Protein AF-I6YBD2-F1 (afdb_monomer_lite)

Secondary structure (DSSP, 8-state):
-PPPPGGG---------SSS------S-TTTT-------EEEEEE---TTS-TTTTEEEEETTEEEE--SEETTEEHHHHHTT-SS--EEEEEEEEESEEEESS-BTTEEES-EEEEEEEE-STT-PPEEEEPPHHHHTT-EEEEEE-SSEEEEEEEEE--GGGS-BSSS---HHHHHHHHH--S-GGGS---TTTTS---HHHHHHHHHHHTT-EEEEEEEEEEETT-TTS-PPPPPPHHHHHHHHHTT-----B--S-TTEEEEE-SS-EEEEEEEEEEETTEEEEEE-SB--SEEES--EEEE--TTEEETTTTS-BSEEEEEE-S---EEEEEEGGG-EEESSEEESSTTSEEE-TTSPPPEEEEEE--

Organism: Mycoplasma wenyonii (strain Massachusetts) (NCBI:txid1197325)

pLDDT: mean 71.82, std 18.99, range [27.52, 97.25]

Sequence (373 aa):
MPSINPLLLRKVLVFAGTGGSPLIYYGSSSDIFSEGLRKFKLSLSLDLENQSSKSNSGTKQDETWTLSKDTWQGISEEKWKQLIETETRSIYKLFIKSESIQGERAEKGIKGLIGLSKIKLGSEGAKGTVEEITKEESQNIWLIIAKGEKSIYLMPSVVSNPQDVGSGSSNATEQEKKIWKEGVIDINGWKAGNEQFSEWDKAKNKKLHESIQKGFIVARGGKYMSKTRSGGTGMPEQDYEGWLRLKNFGMNISETMGNVQDGEVFYNNTGIVWGKKGEQKLGWLVIEKWNEQREKYFPLDIFVLGDSSKMKKKFAGHKSLIQEIEVEDKINEAIGVRLDQVVISETGIGEGEKNEIKWGTIKRPTWTQELLK

Structure (mmCIF, N/CA/C/O backbone):
data_AF-I6YBD2-F1
#
_entry.id   AF-I6YBD2-F1
#
loop_
_atom_site.group_PDB
_atom_site.id
_atom_site.type_symbol
_atom_site.label_atom_id
_atom_site.label_alt_id
_atom_site.label_comp_id
_atom_site.label_asym_id
_atom_site.label_entity_id
_atom_site.label_seq_id
_atom_site.pdbx_PDB_ins_code
_atom_site.Cartn_x
_atom_site.Cartn_y
_atom_site.Cartn_z
_atom_site.occupancy
_atom_site.B_iso_or_equiv
_atom_site.auth_seq_id
_atom_site.auth_comp_id
_atom_site.auth_asym_id
_atom_site.auth_atom_id
_atom_site.pdbx_PDB_model_num
ATOM 1 N N . MET A 1 1 ? -62.450 -15.020 7.951 1.00 31.84 1 MET A N 1
ATOM 2 C CA . MET A 1 1 ? -61.279 -15.457 8.742 1.00 31.84 1 MET A CA 1
ATOM 3 C C . MET A 1 1 ? -60.517 -14.209 9.159 1.00 31.84 1 MET A C 1
ATOM 5 O O . MET A 1 1 ? -60.062 -13.512 8.260 1.00 31.84 1 MET A O 1
ATOM 9 N N . PRO A 1 2 ? -60.448 -13.843 10.449 1.00 30.11 2 PRO A N 1
ATOM 10 C CA . PRO A 1 2 ? -59.712 -12.655 10.856 1.00 30.11 2 PRO A CA 1
ATOM 11 C C . PRO A 1 2 ? -58.210 -12.959 10.879 1.00 30.11 2 PRO A C 1
ATOM 13 O O . PRO A 1 2 ? -57.771 -13.947 11.463 1.00 30.11 2 PRO A O 1
ATOM 16 N N . SER A 1 3 ? -57.447 -12.107 10.204 1.00 33.00 3 SER A N 1
ATOM 17 C CA . SER A 1 3 ? -55.993 -12.126 10.071 1.00 33.00 3 SER A CA 1
ATOM 18 C C . SER A 1 3 ? -55.287 -11.775 11.384 1.00 33.00 3 SER A C 1
ATOM 20 O O . SER A 1 3 ? -55.622 -10.776 12.022 1.00 33.00 3 SER A O 1
ATOM 22 N N . ILE A 1 4 ? -54.267 -12.552 11.753 1.00 36.03 4 ILE A N 1
ATOM 23 C CA . ILE A 1 4 ? -53.365 -12.246 12.871 1.00 36.03 4 ILE A CA 1
ATOM 24 C C . ILE A 1 4 ? -52.476 -11.058 12.473 1.00 36.03 4 ILE A C 1
ATOM 26 O O . ILE A 1 4 ? -51.792 -11.099 11.453 1.00 36.03 4 ILE A O 1
ATOM 30 N N . ASN A 1 5 ? -52.496 -9.996 13.281 1.00 32.75 5 ASN A N 1
ATOM 31 C CA . ASN A 1 5 ? -51.661 -8.809 13.104 1.00 32.75 5 ASN A CA 1
ATOM 32 C C . ASN A 1 5 ? -50.177 -9.150 13.406 1.00 32.75 5 ASN A C 1
ATOM 34 O O . ASN A 1 5 ? -49.896 -9.624 14.511 1.00 32.75 5 ASN A O 1
ATOM 38 N N . PRO A 1 6 ? -49.217 -8.886 12.495 1.00 39.88 6 PRO A N 1
ATOM 39 C CA . PRO A 1 6 ? -47.791 -9.182 12.697 1.00 39.88 6 PRO A CA 1
ATOM 40 C C . PRO A 1 6 ? -47.158 -8.491 13.916 1.00 39.88 6 PRO A C 1
ATOM 42 O O . PRO A 1 6 ? -46.124 -8.935 14.409 1.00 39.88 6 PRO A O 1
ATOM 45 N N . LEU A 1 7 ? -47.781 -7.431 14.445 1.00 35.69 7 LEU A N 1
ATOM 46 C CA . LEU A 1 7 ? -47.306 -6.710 15.633 1.00 35.69 7 LEU A CA 1
ATOM 47 C C . LEU A 1 7 ? -47.529 -7.464 16.959 1.00 35.69 7 LEU A C 1
ATOM 49 O O . LEU A 1 7 ? -46.950 -7.085 17.974 1.00 35.69 7 LEU A O 1
ATOM 53 N N . LEU A 1 8 ? -48.315 -8.547 16.970 1.00 34.56 8 LEU A N 1
ATOM 54 C CA . LEU A 1 8 ? -48.565 -9.364 18.169 1.00 34.56 8 LEU A CA 1
ATOM 55 C C . LEU A 1 8 ? -47.532 -10.485 18.397 1.00 34.56 8 LEU A C 1
ATOM 57 O O . LEU A 1 8 ? -47.577 -11.154 19.428 1.00 34.56 8 LEU A O 1
ATOM 61 N N . LEU A 1 9 ? -46.567 -10.662 17.487 1.00 34.41 9 LEU A N 1
ATOM 62 C CA . LEU A 1 9 ? -45.517 -11.692 17.557 1.00 34.41 9 LEU A CA 1
ATOM 63 C C . LEU A 1 9 ? -44.209 -11.214 18.224 1.00 34.41 9 LEU A C 1
ATOM 65 O O . LEU A 1 9 ? -43.154 -11.808 18.033 1.00 34.41 9 LEU A O 1
ATOM 69 N N . ARG A 1 10 ? -44.265 -10.170 19.065 1.00 34.62 10 ARG A N 1
ATOM 70 C CA . ARG A 1 10 ? -43.173 -9.764 19.979 1.00 34.62 10 ARG A CA 1
ATOM 71 C C . ARG A 1 10 ? -43.351 -10.336 21.396 1.00 34.62 10 ARG A C 1
ATOM 73 O O . ARG A 1 10 ? -43.198 -9.629 22.386 1.00 34.62 10 ARG A O 1
ATOM 80 N N . LYS A 1 11 ? -43.675 -11.624 21.518 1.00 34.53 11 LYS A N 1
ATOM 81 C CA . LYS A 1 11 ? -43.563 -12.349 22.796 1.00 34.53 11 LYS A CA 1
ATOM 82 C C . LYS A 1 11 ? -42.375 -13.298 22.706 1.00 34.53 11 LYS A C 1
ATOM 84 O O . LYS A 1 11 ? -42.499 -14.406 22.200 1.00 34.53 11 LYS A O 1
ATOM 89 N N . VAL A 1 12 ? -41.213 -12.830 23.156 1.00 38.81 12 VAL A N 1
ATOM 90 C CA . VAL A 1 12 ? -40.035 -13.682 23.344 1.00 38.81 12 VAL A CA 1
ATOM 91 C C . VAL A 1 12 ? -40.293 -14.555 24.572 1.00 38.81 12 VAL A C 1
ATOM 93 O O . VAL A 1 12 ? -40.458 -14.039 25.675 1.00 38.81 12 VAL A O 1
ATOM 96 N N . LEU A 1 13 ? -40.357 -15.872 24.376 1.00 32.38 13 LEU A N 1
ATOM 97 C CA . LEU A 1 13 ? -40.292 -16.848 25.462 1.00 32.38 13 LEU A CA 1
ATOM 98 C C . LEU A 1 13 ? -38.822 -16.988 25.879 1.00 32.38 13 LEU A C 1
ATOM 100 O O . LEU A 1 13 ? -38.003 -17.452 25.087 1.00 32.38 13 LEU A O 1
ATOM 104 N N . VAL A 1 14 ? -38.481 -16.599 27.106 1.00 37.91 14 VAL A N 1
ATOM 105 C CA . VAL A 1 14 ? -37.169 -16.897 27.697 1.00 37.91 14 VAL A CA 1
ATOM 106 C C . VAL A 1 14 ? -37.305 -18.176 28.516 1.00 37.91 14 VAL A C 1
ATOM 108 O O . VAL A 1 14 ? -37.998 -18.194 29.530 1.00 37.91 14 VAL A O 1
ATOM 111 N N . PHE A 1 15 ? -36.649 -19.252 28.080 1.00 35.00 15 PHE A N 1
ATOM 112 C CA . PHE A 1 15 ? -36.490 -20.463 28.881 1.00 35.00 15 PHE A CA 1
ATOM 113 C C . PHE A 1 15 ? -35.186 -20.356 29.675 1.00 35.00 15 PHE A C 1
ATOM 115 O O . PHE A 1 15 ? -34.105 -20.545 29.123 1.00 35.00 15 PHE A O 1
ATOM 122 N N . ALA A 1 16 ? -35.277 -20.062 30.971 1.00 38.09 16 ALA A N 1
ATOM 123 C CA . ALA A 1 16 ? -34.195 -20.341 31.907 1.00 38.09 16 ALA A CA 1
ATOM 124 C C . ALA A 1 16 ? -34.525 -21.659 32.613 1.00 38.09 16 ALA A C 1
ATOM 126 O O . ALA A 1 16 ? -35.565 -21.775 33.257 1.00 38.09 16 ALA A O 1
ATOM 127 N N . GLY A 1 17 ? -33.671 -22.668 32.454 1.00 27.52 17 GLY A N 1
ATOM 128 C CA . GLY A 1 17 ? -33.875 -23.968 33.078 1.00 27.52 17 GLY A CA 1
ATOM 129 C C . GLY A 1 17 ? -32.560 -24.651 33.413 1.00 27.52 17 GLY A C 1
ATOM 130 O O . GLY A 1 17 ? -32.006 -25.365 32.587 1.00 27.52 17 GLY A O 1
ATOM 131 N N . THR A 1 18 ? -32.111 -24.501 34.657 1.00 34.94 18 THR A N 1
ATOM 132 C CA . THR A 1 18 ? -31.336 -25.535 35.352 1.00 34.94 18 THR A CA 1
ATOM 133 C C . THR A 1 18 ? -32.179 -26.000 36.536 1.00 34.94 18 THR A C 1
ATOM 135 O O . THR A 1 18 ? -32.134 -25.389 37.594 1.00 34.94 18 THR A O 1
ATOM 138 N N . GLY A 1 19 ? -32.994 -27.040 36.319 1.00 37.94 19 GLY A N 1
ATOM 139 C CA . GLY A 1 19 ? -33.684 -27.807 37.366 1.00 37.94 19 GLY A CA 1
ATOM 140 C C . GLY A 1 19 ? -34.743 -27.066 38.198 1.00 37.94 19 GLY A C 1
ATOM 141 O O . GLY A 1 19 ? -34.422 -26.486 39.226 1.00 37.94 19 GLY A O 1
ATOM 142 N N . GLY A 1 20 ? -36.020 -27.206 37.814 1.00 34.09 20 GLY A N 1
ATOM 143 C CA . GLY A 1 20 ? -37.187 -26.877 38.651 1.00 34.09 20 GLY A CA 1
ATOM 144 C C . GLY A 1 20 ? -38.083 -25.766 38.088 1.00 34.09 20 GLY A C 1
ATOM 145 O O . GLY A 1 20 ? -37.74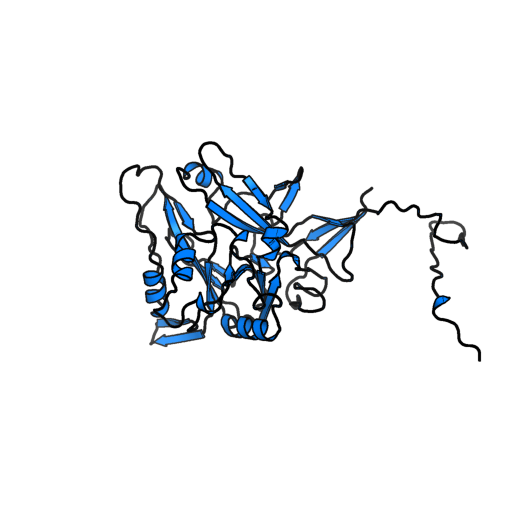8 -24.600 38.214 1.00 34.09 20 GLY A O 1
ATOM 146 N N . SER A 1 21 ? -39.225 -26.169 37.510 1.00 30.83 21 SER A N 1
ATOM 147 C CA . SER A 1 21 ? -40.408 -25.395 37.061 1.00 30.83 21 SER A CA 1
ATOM 148 C C . SER A 1 21 ? -40.204 -24.147 36.165 1.00 30.83 21 SER A C 1
ATOM 150 O O . SER A 1 21 ? -39.533 -23.198 36.557 1.00 30.83 21 SER A O 1
ATOM 152 N N . PRO A 1 22 ? -40.857 -24.062 34.983 1.00 39.16 22 PRO A N 1
ATOM 153 C CA . PRO A 1 22 ? -40.774 -22.878 34.130 1.00 39.16 22 PRO A CA 1
ATOM 154 C C . PRO A 1 22 ? -41.522 -21.694 34.755 1.00 39.16 22 PRO A C 1
ATOM 156 O O . PRO A 1 22 ? -42.738 -21.730 34.944 1.00 39.16 22 PRO A O 1
ATOM 159 N N . LEU A 1 23 ? -40.791 -20.622 35.046 1.00 34.47 23 LEU A N 1
ATOM 160 C CA . LEU A 1 23 ? -41.350 -19.348 35.482 1.00 34.47 23 LEU A CA 1
ATOM 161 C C . LEU A 1 23 ? -41.716 -18.538 34.229 1.00 34.47 23 LEU A C 1
ATOM 163 O O . LEU A 1 23 ? -40.845 -18.017 33.536 1.00 34.47 23 LEU A O 1
ATOM 167 N N . ILE A 1 24 ? -43.007 -18.485 33.894 1.00 40.69 24 ILE A N 1
ATOM 168 C CA . ILE A 1 24 ? -43.505 -17.701 32.757 1.00 40.69 24 ILE A CA 1
ATOM 169 C C . ILE A 1 24 ? -43.792 -16.282 33.249 1.00 40.69 24 ILE A C 1
ATOM 171 O O . ILE A 1 24 ? -44.758 -16.047 33.973 1.00 40.69 24 ILE A O 1
ATOM 175 N N . TYR A 1 25 ? -42.948 -15.331 32.852 1.00 37.25 25 TYR A N 1
ATOM 176 C CA . TYR A 1 25 ? -43.150 -13.914 33.141 1.00 37.25 25 TYR A CA 1
ATOM 177 C C . TYR A 1 25 ? -43.975 -13.248 32.028 1.00 37.25 25 TYR A C 1
ATOM 179 O O . TYR A 1 25 ? -43.583 -13.263 30.861 1.00 37.25 25 TYR A O 1
ATOM 187 N N . TYR A 1 26 ? -45.107 -12.638 32.391 1.00 39.22 26 TYR A N 1
ATOM 188 C CA . TYR A 1 26 ? -45.894 -11.764 31.516 1.00 39.22 26 TYR A CA 1
ATOM 189 C C . TYR A 1 26 ? -45.855 -10.336 32.072 1.00 39.22 26 TYR A C 1
ATOM 191 O O . TYR A 1 26 ? -46.673 -9.971 32.912 1.00 39.22 26 TYR A O 1
ATOM 199 N N . GLY A 1 27 ? -44.910 -9.524 31.600 1.00 35.34 27 GLY A N 1
ATOM 200 C CA . GLY A 1 27 ? -44.803 -8.111 31.966 1.00 35.34 27 GLY A CA 1
ATOM 201 C C . GLY A 1 27 ? -44.083 -7.286 30.900 1.00 35.34 27 GLY A C 1
ATOM 202 O O . GLY A 1 27 ? -43.379 -7.833 30.049 1.00 35.34 27 GLY A O 1
ATOM 203 N N . SER A 1 28 ? -44.301 -5.968 30.929 1.00 38.75 28 SER A N 1
ATOM 204 C CA . SER A 1 28 ? -43.590 -4.992 30.096 1.00 38.75 28 SER A CA 1
ATOM 205 C C . SER A 1 28 ? -42.093 -5.047 30.402 1.00 38.75 28 SER A C 1
ATOM 207 O O . SER A 1 28 ? -41.684 -4.829 31.539 1.00 38.75 28 SER A O 1
ATOM 209 N N . SER A 1 29 ? -41.262 -5.322 29.395 1.00 39.44 29 SER A N 1
ATOM 210 C CA . SER A 1 29 ? -39.803 -5.419 29.536 1.00 39.44 29 SER A CA 1
ATOM 211 C C . SER A 1 29 ? -39.108 -4.078 29.801 1.00 39.44 29 SER A C 1
ATOM 213 O O . SER A 1 29 ? -37.885 -4.055 29.910 1.00 39.44 29 SER A O 1
ATOM 215 N N . SER A 1 30 ? -39.853 -2.971 29.870 1.00 40.81 30 SER A N 1
ATOM 216 C CA . SER A 1 30 ? -39.293 -1.630 30.061 1.00 40.81 30 SER A CA 1
ATOM 217 C C . SER A 1 30 ? -38.642 -1.434 31.431 1.00 40.81 30 SER A C 1
ATOM 219 O O . SER A 1 30 ? -37.690 -0.669 31.525 1.00 40.81 30 SER A O 1
ATOM 221 N N . ASP A 1 31 ? -39.098 -2.154 32.463 1.00 32.62 31 ASP A N 1
ATOM 222 C CA . ASP A 1 31 ? -38.753 -1.814 33.854 1.00 32.62 31 ASP A CA 1
ATOM 223 C C . ASP A 1 31 ? -37.817 -2.837 34.532 1.00 32.62 31 ASP A C 1
ATOM 225 O O . ASP A 1 31 ? -37.320 -2.585 35.626 1.00 32.62 31 ASP A O 1
ATOM 229 N N . ILE A 1 32 ? -37.526 -3.979 33.890 1.00 41.09 32 ILE A N 1
ATOM 230 C CA . ILE A 1 32 ? -36.572 -4.995 34.404 1.00 41.09 32 ILE A CA 1
ATOM 231 C C . ILE A 1 32 ? -35.167 -4.805 33.817 1.00 41.09 32 ILE A C 1
ATOM 233 O O . ILE A 1 32 ? -34.168 -5.190 34.423 1.00 41.09 32 ILE A O 1
ATOM 237 N N . PHE A 1 33 ? -35.073 -4.160 32.658 1.00 40.41 33 PHE A N 1
ATOM 238 C CA . PHE A 1 33 ? -33.817 -3.853 31.996 1.00 40.41 33 PHE A CA 1
ATOM 239 C C . PHE A 1 33 ? -33.596 -2.342 32.013 1.00 40.41 33 PHE A C 1
ATOM 241 O O . PHE A 1 33 ? -33.608 -1.695 30.969 1.00 40.41 33 PHE A O 1
ATOM 248 N N . SER A 1 34 ? -33.289 -1.769 33.182 1.00 39.09 34 SER A N 1
ATOM 249 C CA . SER A 1 34 ? -32.419 -0.586 33.197 1.00 39.09 34 SER A CA 1
ATOM 250 C C . SER A 1 34 ? -31.004 -1.045 32.811 1.00 39.09 34 SER A C 1
ATOM 252 O O . SER A 1 34 ? -30.072 -1.031 33.615 1.00 39.09 34 SER A O 1
ATOM 254 N N . GLU A 1 35 ? -30.862 -1.583 31.598 1.00 40.69 35 GLU A N 1
ATOM 255 C CA . GLU A 1 35 ? -29.584 -1.972 31.032 1.00 40.69 35 GLU A CA 1
ATOM 256 C C . GLU A 1 35 ? -28.814 -0.687 30.781 1.00 40.69 35 GLU A C 1
ATOM 258 O O . GLU A 1 35 ? -28.973 -0.027 29.755 1.00 40.69 35 GLU A O 1
ATOM 263 N N . GLY A 1 36 ? -27.944 -0.330 31.728 1.00 44.69 36 GLY A N 1
ATOM 264 C CA . GLY A 1 36 ? -26.752 0.414 31.355 1.00 44.69 36 GLY A CA 1
ATOM 265 C C . GLY A 1 36 ? -26.156 -0.282 30.132 1.00 44.69 36 GLY A C 1
ATOM 266 O O . GLY A 1 36 ? -26.062 -1.510 30.127 1.00 44.69 36 GLY A O 1
ATOM 267 N N . LEU A 1 37 ? -25.852 0.488 29.081 1.00 49.78 37 LEU A N 1
ATOM 268 C CA . LEU A 1 37 ? -25.289 0.004 27.816 1.00 49.78 37 LEU A CA 1
ATOM 269 C C . LEU A 1 37 ? -24.231 -1.074 28.089 1.00 49.78 37 LEU A C 1
ATOM 271 O O . LEU A 1 37 ? -23.106 -0.757 28.487 1.00 49.78 37 LEU A O 1
ATOM 275 N N . ARG A 1 38 ? -24.608 -2.350 27.922 1.00 54.59 38 ARG A N 1
ATOM 276 C CA . ARG A 1 38 ? -23.706 -3.479 28.155 1.00 54.59 38 ARG A CA 1
ATOM 277 C C . ARG A 1 38 ? -22.562 -3.357 27.160 1.00 54.59 38 ARG A C 1
ATOM 279 O O . ARG A 1 38 ? -22.787 -3.366 25.950 1.00 54.59 38 ARG A O 1
ATOM 286 N N . LYS A 1 39 ? -21.339 -3.215 27.664 1.00 57.97 39 LYS A N 1
ATOM 287 C CA . LYS A 1 39 ? -20.148 -3.119 26.821 1.00 57.97 39 LYS A CA 1
ATOM 288 C C . LYS A 1 39 ? -19.682 -4.526 26.466 1.00 57.97 39 LYS A C 1
ATOM 290 O O . LYS A 1 39 ? -19.610 -5.402 27.324 1.00 57.97 39 LYS A O 1
ATOM 295 N N . PHE A 1 40 ? -19.336 -4.734 25.205 1.00 59.34 40 PHE A N 1
ATOM 296 C CA . PHE A 1 40 ? -18.736 -5.982 24.749 1.00 59.34 40 PHE A CA 1
ATOM 297 C C . PHE A 1 40 ? -17.313 -5.726 24.285 1.00 59.34 40 PHE A C 1
ATOM 299 O O . PHE A 1 40 ? -17.046 -4.746 23.586 1.00 59.34 40 PHE A O 1
ATOM 306 N N . LYS A 1 41 ? -16.419 -6.634 24.660 1.00 65.69 41 LYS A N 1
ATOM 307 C CA . LYS A 1 41 ? -15.079 -6.736 24.110 1.00 65.69 41 LYS A CA 1
ATOM 308 C C . LYS A 1 41 ? -15.120 -7.729 22.956 1.00 65.69 41 LYS A C 1
ATOM 310 O O . LYS A 1 41 ? -15.534 -8.872 23.124 1.00 65.69 41 LYS A O 1
ATOM 315 N N . LEU A 1 42 ? -14.721 -7.277 21.777 1.00 62.94 42 LEU A N 1
ATOM 316 C CA . LEU A 1 42 ? -14.565 -8.127 20.602 1.00 62.94 42 LEU A CA 1
ATOM 317 C C . LEU A 1 42 ? -13.088 -8.423 20.415 1.00 62.94 42 LEU A C 1
ATOM 319 O O . LEU A 1 42 ? -12.313 -7.483 20.276 1.00 62.94 42 LEU A O 1
ATOM 323 N N . SER A 1 43 ? -12.722 -9.699 20.384 1.00 64.31 43 SER A N 1
ATOM 324 C CA . SER A 1 43 ? -11.374 -10.165 20.074 1.00 64.31 43 SER A CA 1
ATOM 325 C C . SER A 1 43 ? -11.321 -10.741 18.665 1.00 64.31 43 SER A C 1
ATOM 327 O O . SER A 1 43 ? -12.154 -11.575 18.305 1.00 64.31 43 SER A O 1
ATOM 329 N N . LEU A 1 44 ? -10.340 -10.307 17.875 1.00 68.00 44 LEU A N 1
ATOM 330 C CA . LEU A 1 44 ? -10.137 -10.757 16.503 1.00 68.00 44 LEU A CA 1
ATOM 331 C C . LEU A 1 44 ? -8.928 -11.679 16.377 1.00 68.00 44 LEU A C 1
ATOM 333 O O . LEU A 1 44 ? -7.826 -11.334 16.799 1.00 68.00 44 LEU A O 1
ATOM 337 N N . SER A 1 45 ? -9.126 -12.810 15.705 1.00 67.81 45 SER A N 1
ATOM 338 C CA . SER A 1 45 ? -8.053 -13.696 15.262 1.00 67.81 45 SER A CA 1
ATOM 339 C C . SER A 1 45 ? -7.950 -13.693 13.737 1.00 67.81 45 SER A C 1
ATOM 341 O O . SER A 1 45 ? -8.949 -13.865 13.033 1.00 67.81 45 SER A O 1
ATOM 343 N N . LEU A 1 46 ? -6.731 -13.487 13.237 1.00 68.19 46 LEU A N 1
ATOM 344 C CA . LEU A 1 46 ? -6.382 -13.523 11.819 1.00 68.19 46 LEU A CA 1
ATOM 345 C C . LEU A 1 46 ? -5.454 -14.705 11.565 1.00 68.19 46 LEU A C 1
ATOM 347 O O . LEU A 1 46 ? -4.483 -14.888 12.299 1.00 68.19 46 LEU A O 1
ATOM 351 N N . ASP A 1 47 ? -5.723 -15.458 10.502 1.00 63.44 47 ASP A N 1
ATOM 352 C CA . ASP A 1 47 ? -4.776 -16.451 10.005 1.00 63.44 47 ASP A CA 1
ATOM 353 C C . ASP A 1 47 ? -3.867 -15.798 8.953 1.00 63.44 47 ASP A C 1
ATOM 355 O O . ASP A 1 47 ? -4.322 -15.385 7.883 1.00 63.44 47 ASP A O 1
ATOM 359 N N . LEU A 1 48 ? -2.591 -15.638 9.301 1.00 62.59 48 LEU A N 1
ATOM 360 C CA . LEU A 1 48 ? -1.570 -15.009 8.467 1.00 62.59 48 LEU A CA 1
ATOM 361 C C . LEU A 1 48 ? -0.546 -16.077 8.066 1.00 62.59 48 LEU A C 1
ATOM 363 O O . LEU A 1 48 ? 0.521 -16.203 8.670 1.00 62.59 48 LEU A O 1
ATOM 367 N N . GLU A 1 49 ? -0.898 -16.886 7.067 1.00 60.66 49 GLU A N 1
ATOM 368 C CA . GLU A 1 49 ? -0.023 -17.937 6.541 1.00 60.66 49 GLU A CA 1
ATOM 369 C C . GLU A 1 49 ? 1.286 -17.333 6.002 1.00 60.66 49 GLU A C 1
ATOM 371 O O . GLU A 1 49 ? 1.280 -16.346 5.266 1.00 60.66 49 GLU A O 1
ATOM 376 N N . ASN A 1 50 ? 2.423 -17.934 6.373 1.00 56.50 50 ASN A N 1
ATOM 377 C CA . ASN A 1 50 ? 3.777 -17.482 6.013 1.00 56.50 50 ASN A CA 1
ATOM 378 C C . ASN A 1 50 ? 4.173 -16.084 6.531 1.00 56.50 50 ASN A C 1
ATOM 380 O O . ASN A 1 50 ? 5.147 -15.503 6.049 1.00 56.50 50 ASN A O 1
ATOM 384 N N . GLN A 1 51 ? 3.478 -15.558 7.546 1.00 60.12 51 GLN A N 1
ATOM 385 C CA . GLN A 1 51 ? 3.820 -14.294 8.201 1.00 60.12 51 GLN A CA 1
ATOM 386 C C . GLN A 1 51 ? 3.988 -14.487 9.712 1.00 60.12 51 GLN A C 1
ATOM 388 O O . GLN A 1 51 ? 3.335 -15.327 10.332 1.00 60.12 51 GLN A O 1
ATOM 393 N N . SER A 1 52 ? 4.847 -13.685 10.347 1.00 49.59 52 SER A N 1
ATOM 394 C CA . SER A 1 52 ? 4.869 -13.626 11.807 1.00 49.59 52 SER A CA 1
ATOM 395 C C . SER A 1 52 ? 3.612 -12.895 12.292 1.00 49.59 52 SER A C 1
ATOM 397 O O . SER A 1 52 ? 3.462 -11.686 12.131 1.00 49.59 52 SER A O 1
ATOM 399 N N . SER A 1 53 ? 2.693 -13.634 12.917 1.00 43.19 53 SER A N 1
ATOM 400 C CA . SER A 1 53 ? 1.401 -13.126 13.409 1.00 43.19 53 SER A CA 1
ATOM 401 C C . SER A 1 53 ? 1.506 -11.951 14.390 1.00 43.19 53 SER A C 1
ATOM 403 O O . SER A 1 53 ? 0.536 -11.228 14.597 1.00 43.19 53 SER A O 1
ATOM 405 N N . LYS A 1 54 ? 2.686 -11.730 14.980 1.00 44.22 54 LYS A N 1
ATOM 406 C CA . LYS A 1 54 ? 2.915 -10.703 15.998 1.00 44.22 54 LYS A CA 1
ATOM 407 C C . LYS A 1 54 ? 3.007 -9.284 15.422 1.00 44.22 54 LYS A C 1
ATOM 409 O O . LYS A 1 54 ? 2.541 -8.354 16.076 1.00 44.22 54 LYS A O 1
ATOM 414 N N . SER A 1 55 ? 3.581 -9.059 14.236 1.00 45.72 55 SER A N 1
ATOM 415 C CA . SER A 1 55 ? 4.072 -7.714 13.857 1.00 45.72 55 SER A CA 1
ATOM 416 C C . SER A 1 55 ? 2.997 -6.687 13.472 1.00 4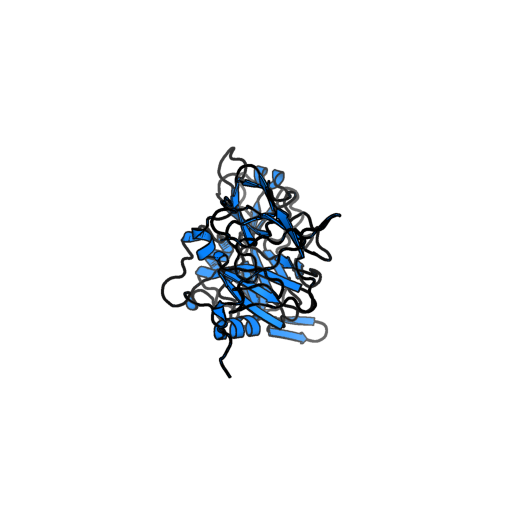5.72 55 SER A C 1
ATOM 418 O O . SER A 1 55 ? 3.319 -5.512 13.339 1.00 45.72 55 SER A O 1
ATOM 420 N N . ASN A 1 56 ? 1.742 -7.101 13.258 1.00 53.75 56 ASN A N 1
ATOM 421 C CA . ASN A 1 56 ? 0.695 -6.235 12.685 1.00 53.75 56 ASN A CA 1
ATOM 422 C C . ASN A 1 56 ? -0.617 -6.207 13.500 1.00 53.75 56 ASN A C 1
ATOM 424 O O . ASN A 1 56 ? -1.617 -5.646 13.046 1.00 53.75 56 ASN A O 1
ATOM 428 N N . SER A 1 57 ? -0.616 -6.795 14.702 1.00 52.41 57 SER A N 1
ATOM 429 C CA . SER A 1 57 ? -1.707 -6.688 15.678 1.00 52.41 57 SER A CA 1
ATOM 430 C C . SER A 1 57 ? -1.348 -5.664 16.754 1.00 52.41 57 SER A C 1
ATOM 432 O O . SER A 1 57 ? -0.263 -5.745 17.336 1.00 52.41 57 SER A O 1
ATOM 434 N N . GLY A 1 58 ? -2.246 -4.717 17.028 1.00 57.00 58 GLY A N 1
ATOM 435 C CA . GLY A 1 58 ? -2.077 -3.725 18.094 1.00 57.00 58 GLY A CA 1
ATOM 436 C C . GLY A 1 58 ? -2.983 -4.012 19.286 1.00 57.00 58 GLY A C 1
ATOM 437 O O . GLY A 1 58 ? -4.141 -4.379 19.095 1.00 57.00 58 GLY A O 1
ATOM 438 N N . THR A 1 59 ? -2.479 -3.793 20.501 1.00 54.47 59 THR A N 1
ATOM 439 C CA . THR A 1 59 ? -3.268 -3.787 21.746 1.00 54.47 59 THR A CA 1
ATOM 440 C C . THR A 1 59 ? -3.291 -2.388 22.344 1.00 54.47 59 THR A C 1
ATOM 442 O O . THR A 1 59 ? -2.278 -1.692 22.311 1.00 54.47 59 THR A O 1
ATOM 445 N N . LYS A 1 60 ? -4.428 -1.960 22.896 1.00 54.97 60 LYS A N 1
ATOM 446 C CA . LYS A 1 60 ? -4.560 -0.636 23.516 1.00 54.97 60 LYS A CA 1
ATOM 447 C C . LYS A 1 60 ? -4.094 -0.685 24.978 1.00 54.97 60 LYS A C 1
ATOM 449 O O . LYS A 1 60 ? -4.639 -1.462 25.756 1.00 54.97 60 LYS A O 1
ATOM 454 N N . GLN A 1 61 ? -3.126 0.152 25.345 1.00 54.38 61 GLN A N 1
ATOM 455 C CA . GLN A 1 61 ? -2.694 0.423 26.723 1.00 54.38 61 GLN A CA 1
ATOM 456 C C . GLN A 1 61 ? -2.776 1.934 26.976 1.00 54.38 61 GLN A C 1
ATOM 458 O O . GLN A 1 61 ? -2.191 2.709 26.223 1.00 54.38 61 GLN A O 1
ATOM 463 N N . ASP A 1 62 ? -3.522 2.357 28.001 1.00 49.78 62 ASP A N 1
ATOM 464 C CA . ASP A 1 62 ? -3.608 3.759 28.454 1.00 49.78 62 ASP A CA 1
ATOM 465 C C . ASP A 1 62 ? -3.797 4.775 27.311 1.00 49.78 62 ASP A C 1
ATOM 467 O O . ASP A 1 62 ? -3.008 5.692 27.117 1.00 49.78 62 ASP A O 1
ATOM 471 N N . GLU A 1 63 ? -4.831 4.554 26.493 1.00 52.12 63 GLU A N 1
ATOM 472 C CA . GLU A 1 63 ? -5.178 5.359 25.303 1.00 52.12 63 GLU A CA 1
ATOM 473 C C . GLU A 1 63 ? -4.211 5.283 24.110 1.00 52.12 63 GLU A C 1
ATOM 475 O O . GLU A 1 63 ? -4.564 5.728 23.019 1.00 52.12 63 GLU A O 1
ATOM 480 N N . THR A 1 64 ? -3.072 4.610 24.258 1.00 48.47 64 THR A N 1
ATOM 481 C CA . THR A 1 64 ? -2.072 4.414 23.201 1.00 48.47 64 THR A CA 1
ATOM 482 C C . THR A 1 64 ? -2.073 2.982 22.663 1.00 48.47 64 THR A C 1
ATOM 484 O O . THR A 1 64 ? -2.306 2.016 23.389 1.00 48.47 64 THR A O 1
ATOM 487 N N . TRP A 1 65 ? -1.847 2.809 21.358 1.00 55.31 65 TRP A N 1
ATOM 488 C CA . TRP A 1 65 ? -1.723 1.477 20.758 1.00 55.31 65 TRP A CA 1
ATOM 489 C C . TRP A 1 65 ? -0.278 0.995 20.826 1.00 55.31 65 TRP A C 1
ATOM 491 O O . TRP A 1 65 ? 0.628 1.615 20.269 1.00 55.31 65 TRP A O 1
ATOM 501 N N . THR A 1 66 ? -0.063 -0.153 21.459 1.00 53.59 66 THR A N 1
ATOM 502 C CA . THR A 1 66 ? 1.213 -0.862 21.431 1.00 53.59 66 THR A CA 1
ATOM 503 C C . THR A 1 66 ? 1.191 -1.849 20.267 1.00 53.59 66 THR A C 1
ATOM 505 O O . THR A 1 66 ? 0.424 -2.812 20.266 1.00 53.59 66 THR A O 1
ATOM 508 N N . LEU A 1 67 ? 2.015 -1.600 19.251 1.00 56.41 67 LEU A N 1
ATOM 509 C CA . LEU A 1 67 ? 2.307 -2.566 18.188 1.00 56.41 67 LEU A CA 1
ATOM 510 C C . LEU A 1 67 ? 3.450 -3.469 18.653 1.00 56.41 67 LEU A C 1
ATOM 512 O O . LEU A 1 67 ? 4.344 -2.985 19.352 1.00 56.41 67 LEU A O 1
ATOM 516 N N . SER A 1 68 ? 3.455 -4.757 18.286 1.00 52.00 68 SER A N 1
ATOM 517 C CA . SER A 1 68 ? 4.642 -5.572 18.566 1.00 52.00 68 SER A CA 1
ATOM 518 C C . SER A 1 68 ? 5.803 -5.061 17.706 1.00 52.00 68 SER A C 1
ATOM 520 O O . SER A 1 68 ? 5.710 -4.925 16.484 1.00 52.00 68 SER A O 1
ATOM 522 N N . LYS A 1 69 ? 6.857 -4.644 18.399 1.00 53.75 69 LYS A N 1
ATOM 523 C CA . LYS A 1 69 ? 7.983 -3.889 17.867 1.00 53.75 69 LYS A CA 1
ATOM 524 C C . LYS A 1 69 ? 9.158 -4.826 17.739 1.00 53.75 69 LYS A C 1
ATOM 526 O O . LYS A 1 69 ? 9.581 -5.340 18.757 1.00 53.75 69 LYS A O 1
ATOM 531 N N . ASP A 1 70 ? 9.716 -4.925 16.541 1.00 54.72 70 ASP A N 1
ATOM 532 C CA . ASP A 1 70 ? 11.153 -5.184 16.414 1.00 54.72 70 ASP A CA 1
ATOM 533 C C . ASP A 1 70 ? 11.753 -4.349 15.276 1.00 54.72 70 ASP A C 1
ATOM 535 O O . ASP A 1 70 ? 12.866 -3.847 15.413 1.00 54.72 70 ASP A O 1
ATOM 539 N N . THR A 1 71 ? 11.030 -4.118 14.164 1.00 61.03 71 THR A N 1
ATOM 540 C CA . THR A 1 71 ? 11.573 -3.351 13.026 1.00 61.03 71 THR A CA 1
ATOM 541 C C . THR A 1 71 ? 10.539 -2.529 12.244 1.00 61.03 71 THR A C 1
ATOM 543 O O . THR A 1 71 ? 9.419 -2.971 11.999 1.00 61.03 71 THR A O 1
ATOM 546 N N . TRP A 1 72 ? 10.950 -1.343 11.784 1.00 69.12 72 TRP A N 1
ATOM 547 C CA . TRP A 1 72 ? 10.222 -0.465 10.860 1.00 69.12 72 TRP A CA 1
ATOM 548 C C . TRP A 1 72 ? 11.010 -0.346 9.566 1.00 69.12 72 TRP A C 1
ATOM 550 O O . TRP A 1 72 ? 12.199 -0.040 9.589 1.00 69.12 72 TRP A O 1
ATOM 560 N N . GLN A 1 73 ? 10.372 -0.669 8.438 1.00 71.94 73 GLN A N 1
ATOM 561 C CA . GLN A 1 73 ? 11.056 -0.855 7.148 1.00 71.94 73 GLN A CA 1
ATOM 562 C C . GLN A 1 73 ? 12.243 -1.848 7.208 1.00 71.94 73 GLN A C 1
ATOM 564 O O . GLN A 1 73 ? 13.120 -1.813 6.353 1.00 71.94 73 GLN A O 1
ATOM 569 N N . GLY A 1 74 ? 12.264 -2.764 8.187 1.00 72.38 74 GLY A N 1
ATOM 570 C CA . GLY A 1 74 ? 13.368 -3.710 8.404 1.00 72.38 74 GLY A CA 1
ATOM 571 C C . GLY A 1 74 ? 14.519 -3.182 9.270 1.00 72.38 74 GLY A C 1
ATOM 572 O O . GLY A 1 74 ? 15.490 -3.901 9.475 1.00 72.38 74 GLY A O 1
ATOM 573 N N . ILE A 1 75 ? 14.406 -1.968 9.814 1.00 70.94 75 ILE A N 1
ATOM 574 C CA . ILE A 1 75 ? 15.404 -1.352 10.700 1.00 70.94 75 ILE A CA 1
ATOM 575 C C . ILE A 1 75 ? 14.839 -1.282 12.125 1.00 70.94 75 ILE A C 1
ATOM 577 O O . ILE A 1 75 ? 13.668 -0.943 12.311 1.00 70.94 75 ILE A O 1
ATOM 581 N N . SER A 1 76 ? 15.649 -1.609 13.136 1.00 71.06 76 SER A N 1
ATOM 582 C CA . SER A 1 76 ? 15.202 -1.601 14.537 1.00 71.06 76 SER A CA 1
ATOM 583 C C . SER A 1 76 ? 14.969 -0.189 15.071 1.00 71.06 76 SER A C 1
ATOM 585 O O . SER A 1 76 ? 15.589 0.773 14.610 1.00 71.06 76 SER A O 1
ATOM 587 N N . GLU A 1 77 ? 14.088 -0.051 16.062 1.00 69.31 77 GLU A N 1
ATOM 588 C CA . GLU A 1 77 ? 13.770 1.248 16.671 1.00 69.31 77 GLU A CA 1
ATOM 589 C C . GLU A 1 77 ? 15.026 1.947 17.231 1.00 69.31 77 GLU A C 1
ATOM 591 O O . GLU A 1 77 ? 15.171 3.163 17.110 1.00 69.31 77 GLU A O 1
ATOM 596 N N . GLU A 1 78 ? 15.970 1.189 17.793 1.00 69.94 78 GLU A N 1
ATOM 597 C CA . GLU A 1 78 ? 17.239 1.704 18.317 1.00 69.94 78 GLU A CA 1
ATOM 598 C C . GLU A 1 78 ? 18.112 2.280 17.202 1.00 69.94 78 GLU A C 1
ATOM 600 O O . GLU A 1 78 ? 18.671 3.365 17.359 1.00 69.94 78 GLU A O 1
ATOM 605 N N . LYS A 1 79 ? 18.207 1.584 16.062 1.00 71.81 79 LYS A N 1
ATOM 606 C CA . LYS A 1 79 ? 18.958 2.064 14.897 1.00 71.81 79 LYS A CA 1
ATOM 607 C C . LYS A 1 79 ? 18.317 3.311 14.289 1.00 71.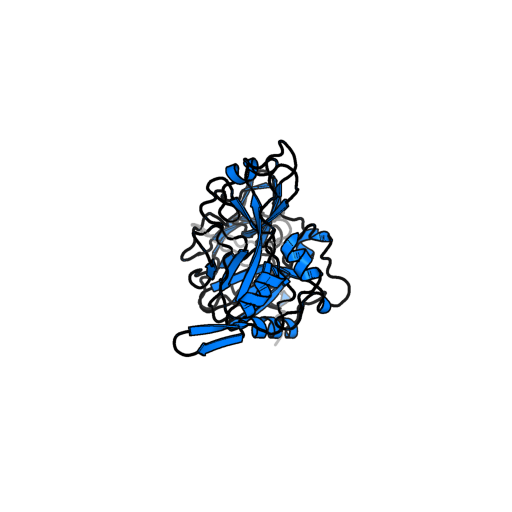81 79 LYS A C 1
ATOM 609 O O . LYS A 1 79 ? 19.037 4.252 13.966 1.00 71.81 79 LYS A O 1
ATOM 614 N N . TRP A 1 80 ? 16.985 3.354 14.201 1.00 67.62 80 TRP A N 1
ATOM 615 C CA . TRP A 1 80 ? 16.242 4.538 13.751 1.00 67.62 80 TRP A CA 1
ATOM 616 C C . TRP A 1 80 ? 16.541 5.765 14.620 1.00 67.62 80 TRP A C 1
ATOM 618 O O . TRP A 1 80 ? 16.844 6.826 14.084 1.00 67.62 80 TRP A O 1
ATOM 628 N N . LYS A 1 81 ? 16.524 5.620 15.953 1.00 67.19 81 LYS A N 1
ATOM 629 C CA . LYS A 1 81 ? 16.810 6.721 16.897 1.00 67.19 81 LYS A CA 1
ATOM 630 C C . LYS A 1 81 ? 18.216 7.297 16.751 1.00 67.19 81 LYS A C 1
ATOM 632 O O . LYS A 1 81 ? 18.415 8.483 16.967 1.00 67.19 81 LYS A O 1
ATOM 637 N N . GLN A 1 82 ? 19.189 6.461 16.404 1.00 65.25 82 GLN A N 1
ATOM 638 C CA . GLN A 1 82 ? 20.596 6.851 16.326 1.00 65.25 82 GLN A CA 1
ATOM 639 C C . GLN A 1 82 ? 20.986 7.591 15.035 1.00 65.25 82 GLN A C 1
ATOM 641 O O . GLN A 1 82 ? 22.121 8.052 14.943 1.00 65.25 82 GLN A O 1
ATOM 646 N N . LEU A 1 83 ? 20.108 7.641 14.029 1.00 61.00 83 LEU A N 1
ATOM 647 C CA . LEU A 1 83 ? 20.403 8.168 12.689 1.00 61.00 83 LEU A CA 1
ATOM 648 C C . LEU A 1 83 ? 19.655 9.478 12.369 1.00 61.00 83 LEU A C 1
ATOM 650 O O . LEU A 1 83 ? 19.753 9.982 11.251 1.00 61.00 83 LEU A O 1
ATOM 654 N N . ILE A 1 84 ? 18.897 10.024 13.326 1.00 58.41 84 ILE A N 1
ATOM 655 C CA . ILE A 1 84 ? 18.115 11.255 13.159 1.00 58.41 84 ILE A CA 1
ATOM 656 C C . ILE A 1 84 ? 18.924 12.433 13.692 1.00 58.41 84 ILE A C 1
ATOM 658 O O . ILE A 1 84 ? 19.082 12.563 14.902 1.00 58.41 84 ILE A O 1
ATOM 662 N N . GLU A 1 85 ? 19.383 13.309 12.799 1.00 52.50 85 GLU A N 1
ATOM 663 C CA . GLU A 1 85 ? 20.039 14.560 13.203 1.00 52.50 85 GLU A CA 1
ATOM 664 C C . GLU A 1 85 ? 19.202 15.817 12.901 1.00 52.50 85 GLU A C 1
ATOM 666 O O . GLU A 1 85 ? 19.324 16.780 13.648 1.00 52.50 85 GLU A O 1
ATOM 671 N N . THR A 1 86 ? 18.306 15.856 11.897 1.00 51.44 86 THR A N 1
ATOM 672 C CA . THR A 1 86 ? 17.688 17.154 11.503 1.00 51.44 86 THR A CA 1
ATOM 673 C C . THR A 1 86 ? 16.309 17.146 10.818 1.00 51.44 86 THR A C 1
ATOM 675 O O . THR A 1 86 ? 15.715 18.214 10.693 1.00 51.44 86 THR A O 1
ATOM 678 N N . GLU A 1 87 ? 15.746 16.010 10.381 1.00 55.50 87 GLU A N 1
ATOM 679 C CA . GLU A 1 87 ? 14.492 15.995 9.594 1.00 55.50 87 GLU A CA 1
ATOM 680 C C . GLU A 1 87 ? 13.360 15.234 10.299 1.00 55.50 87 GLU A C 1
ATOM 682 O O . GLU A 1 87 ? 13.504 14.058 10.642 1.00 55.50 87 GLU A O 1
ATOM 687 N N . THR A 1 88 ? 12.199 15.881 10.463 1.00 62.09 88 THR A N 1
ATOM 688 C CA . THR A 1 88 ? 10.980 15.211 10.932 1.00 62.09 88 THR A CA 1
ATOM 689 C C . THR A 1 88 ? 10.447 14.289 9.844 1.00 62.09 88 THR A C 1
ATOM 691 O O . THR A 1 88 ? 10.126 14.740 8.745 1.00 62.09 88 THR A O 1
ATOM 694 N N . ARG A 1 89 ? 10.324 12.994 10.142 1.00 68.25 89 ARG A N 1
ATOM 695 C CA . ARG A 1 89 ? 9.789 11.998 9.202 1.00 68.25 89 ARG A CA 1
ATOM 696 C C . ARG A 1 89 ? 8.656 11.217 9.844 1.00 68.25 89 ARG A C 1
ATOM 698 O O . ARG A 1 89 ? 8.696 10.906 11.034 1.00 68.25 89 ARG A O 1
ATOM 705 N N . SER A 1 90 ? 7.643 10.918 9.033 1.00 77.62 90 SER A N 1
ATOM 706 C CA . SER A 1 90 ? 6.509 10.086 9.434 1.00 77.62 90 SER A CA 1
ATOM 707 C C . SER A 1 90 ? 6.582 8.743 8.731 1.00 77.62 90 SER A C 1
ATOM 709 O O . SER A 1 90 ? 6.710 8.748 7.516 1.00 77.62 90 SER A O 1
ATOM 711 N N . ILE A 1 91 ? 6.456 7.622 9.437 1.00 80.44 91 ILE A N 1
ATOM 712 C CA . ILE A 1 91 ? 6.276 6.295 8.820 1.00 80.44 91 ILE A CA 1
ATOM 713 C C . ILE A 1 91 ? 4.890 5.793 9.174 1.00 80.44 91 ILE A C 1
ATOM 715 O O . ILE A 1 91 ? 4.487 5.873 10.332 1.00 80.44 91 ILE A O 1
ATOM 719 N N . TYR A 1 92 ? 4.184 5.250 8.189 1.00 85.81 92 TYR A N 1
ATOM 720 C CA . TYR A 1 92 ? 2.857 4.695 8.389 1.00 85.81 92 TYR A CA 1
ATOM 721 C C . TYR A 1 92 ? 2.893 3.171 8.386 1.00 85.81 92 TYR A C 1
ATOM 723 O O . TYR A 1 92 ? 3.634 2.560 7.614 1.00 85.81 92 TYR A O 1
ATOM 731 N N . LYS A 1 93 ? 2.075 2.560 9.242 1.00 85.94 93 LYS A N 1
ATOM 732 C CA . LYS A 1 93 ? 1.888 1.108 9.281 1.00 85.94 93 LYS A CA 1
ATOM 733 C C . LYS A 1 93 ? 0.430 0.772 9.503 1.00 85.94 93 LYS A C 1
ATOM 735 O O . LYS A 1 93 ? -0.169 1.229 10.484 1.00 85.94 93 LYS A O 1
ATOM 740 N N . LEU A 1 94 ? -0.119 -0.026 8.591 1.00 85.88 94 LEU A N 1
ATOM 741 C CA . LEU A 1 94 ? -1.453 -0.583 8.741 1.00 85.88 94 LEU A CA 1
ATOM 742 C C . LEU A 1 94 ? -1.415 -1.625 9.852 1.00 85.88 94 LEU A C 1
ATOM 744 O O . LEU A 1 94 ? -0.535 -2.485 9.879 1.00 85.88 94 LEU A O 1
ATOM 748 N N . PHE A 1 95 ? -2.388 -1.563 10.745 1.00 78.00 95 PHE A N 1
ATOM 749 C CA . PHE A 1 95 ? -2.562 -2.574 11.769 1.00 78.00 95 PHE A CA 1
ATOM 750 C C . PHE A 1 95 ? -4.031 -2.934 11.898 1.00 78.00 95 PHE A C 1
ATOM 752 O O . PHE A 1 95 ? -4.926 -2.148 11.577 1.00 78.00 95 PHE A O 1
ATOM 759 N N . ILE A 1 96 ? -4.273 -4.143 12.384 1.00 76.56 96 ILE A N 1
ATOM 760 C CA . ILE A 1 96 ? -5.620 -4.595 12.694 1.00 76.56 96 ILE A CA 1
ATOM 761 C C . ILE A 1 96 ? -5.729 -4.683 14.212 1.00 76.56 96 ILE A C 1
ATOM 763 O O . ILE A 1 96 ? -4.923 -5.334 14.882 1.00 76.56 96 ILE A O 1
ATOM 767 N N . LYS A 1 97 ? -6.709 -3.970 14.761 1.00 72.62 97 LYS A N 1
ATOM 768 C CA . LYS A 1 97 ? -7.019 -3.947 16.186 1.00 72.62 97 LYS A CA 1
ATOM 769 C C . LYS A 1 97 ? -7.491 -5.334 16.586 1.00 72.62 97 LYS A C 1
ATOM 771 O O . LYS A 1 97 ? -8.505 -5.816 16.083 1.00 72.62 97 LYS A O 1
ATOM 776 N N . SER A 1 98 ? -6.746 -5.968 17.485 1.00 64.50 98 SER A N 1
ATOM 777 C CA . SER A 1 98 ? -7.126 -7.270 18.030 1.00 64.50 98 SER A CA 1
ATOM 778 C C . SER A 1 98 ? -8.301 -7.155 18.992 1.00 64.50 98 SER A C 1
ATOM 780 O O . SER A 1 98 ? -8.967 -8.156 19.229 1.00 64.50 98 SER A O 1
ATOM 782 N N . GLU A 1 99 ? -8.565 -5.956 19.525 1.00 61.09 99 GLU A N 1
ATOM 783 C CA . GLU A 1 99 ? -9.619 -5.702 20.499 1.00 61.09 99 GLU A CA 1
ATOM 784 C C . GLU A 1 99 ? -10.379 -4.404 20.199 1.00 61.09 99 GLU A C 1
ATOM 786 O O . GLU A 1 99 ? -9.783 -3.379 19.862 1.00 61.09 99 GLU A O 1
ATOM 791 N N . SER A 1 100 ? -11.704 -4.429 20.346 1.00 63.97 100 SER A N 1
ATOM 792 C CA . SER A 1 100 ? -12.553 -3.234 20.285 1.00 63.97 100 SER A CA 1
ATOM 793 C C . SER A 1 100 ? -13.655 -3.304 21.339 1.00 63.97 100 SER A C 1
ATOM 795 O O . SER A 1 100 ? -14.237 -4.367 21.562 1.00 63.97 100 SER A O 1
ATOM 797 N N . ILE A 1 101 ? -13.934 -2.171 21.992 1.00 56.12 101 ILE A N 1
ATOM 798 C CA . ILE A 1 101 ? -15.042 -2.021 22.941 1.00 56.12 101 ILE A CA 1
ATOM 799 C C . ILE A 1 101 ? -16.195 -1.372 22.177 1.00 56.12 101 ILE A C 1
ATOM 801 O O . ILE A 1 101 ? -16.137 -0.182 21.866 1.00 56.12 101 ILE A O 1
ATOM 805 N N . GLN A 1 102 ? -17.227 -2.149 21.847 1.00 56.44 102 GLN A N 1
ATOM 806 C CA . GLN A 1 102 ? -18.398 -1.639 21.130 1.00 56.44 102 GLN A CA 1
ATOM 807 C C . GLN A 1 102 ? -19.531 -1.257 22.087 1.00 56.44 102 GLN A C 1
ATOM 809 O O . GLN A 1 102 ? -19.914 -2.040 22.957 1.00 56.44 102 GLN A O 1
ATOM 814 N N . GLY A 1 103 ? -20.086 -0.060 21.863 1.00 39.72 103 GLY A N 1
ATOM 815 C CA . GLY A 1 103 ? -21.435 0.339 22.286 1.00 39.72 103 GLY A CA 1
ATOM 816 C C . GLY A 1 103 ? -22.457 0.359 21.136 1.00 39.72 103 GLY A C 1
ATOM 817 O O . GLY A 1 103 ? -23.652 0.330 21.395 1.00 39.72 103 GLY A O 1
ATOM 818 N N . GLU A 1 104 ? -22.013 0.348 19.872 1.00 43.34 104 GLU A N 1
ATOM 819 C CA . GLU A 1 104 ? -22.880 0.367 18.685 1.00 43.34 104 GLU A CA 1
ATOM 820 C C . GLU A 1 104 ? -22.412 -0.678 17.664 1.00 43.34 104 GLU A C 1
ATOM 822 O O . GLU A 1 104 ? -21.261 -0.685 17.218 1.00 43.34 104 GLU A O 1
ATOM 827 N N . ARG A 1 105 ? -23.316 -1.593 17.314 1.00 45.72 105 ARG A N 1
ATOM 828 C CA . ARG A 1 105 ? -23.117 -2.658 16.327 1.00 45.72 105 ARG A CA 1
ATOM 829 C C . ARG A 1 105 ? -23.534 -2.120 14.955 1.00 45.72 105 ARG A C 1
ATOM 831 O O . ARG A 1 105 ? -24.624 -1.570 14.837 1.00 45.72 105 ARG A O 1
ATOM 838 N N . ALA A 1 106 ? -22.726 -2.306 13.910 1.00 50.53 106 ALA A N 1
ATOM 839 C CA . ALA A 1 106 ? -23.253 -2.229 12.545 1.00 50.53 106 ALA A CA 1
ATOM 840 C C . ALA A 1 106 ? -23.952 -3.563 12.232 1.00 50.53 106 ALA A C 1
ATOM 842 O O . ALA A 1 106 ? -23.464 -4.610 12.651 1.00 50.53 106 ALA A O 1
ATOM 843 N N . GLU A 1 107 ? -25.081 -3.546 11.517 1.00 50.94 107 GLU A N 1
ATOM 844 C CA . GLU A 1 107 ? -25.995 -4.699 11.385 1.00 50.94 107 GLU A CA 1
ATOM 845 C C . GLU A 1 107 ? -25.334 -6.034 10.972 1.00 50.94 107 GLU A C 1
ATOM 847 O O . GLU A 1 107 ? -25.861 -7.085 11.334 1.00 50.94 107 GLU A O 1
ATOM 852 N N . LYS A 1 108 ? -24.184 -6.033 10.266 1.00 60.72 108 LYS A N 1
ATOM 853 C CA . LYS A 1 108 ? -23.500 -7.260 9.788 1.00 60.72 108 LYS A CA 1
ATOM 854 C C . LYS A 1 108 ? -21.960 -7.249 9.830 1.00 60.72 108 LYS A C 1
ATOM 856 O O . LYS A 1 108 ? -21.326 -8.069 9.172 1.00 60.72 108 LYS A O 1
ATOM 861 N N . GLY A 1 109 ? -21.323 -6.350 10.581 1.00 66.69 109 GLY A N 1
ATOM 862 C CA . GLY A 1 109 ? -19.855 -6.296 10.633 1.00 66.69 109 GLY A CA 1
ATOM 863 C C . GLY A 1 109 ? -19.306 -5.306 11.652 1.00 66.69 109 GLY A C 1
ATOM 864 O O . GLY A 1 109 ? -20.061 -4.646 12.367 1.00 66.69 109 GLY A O 1
ATOM 865 N N . ILE A 1 110 ? -17.981 -5.199 11.724 1.00 70.44 110 ILE A N 1
ATOM 866 C CA . ILE A 1 110 ? -17.300 -4.344 12.698 1.00 70.44 110 ILE A CA 1
ATOM 867 C C . ILE A 1 110 ? -16.530 -3.250 11.955 1.00 70.44 110 ILE A C 1
ATOM 869 O O . ILE A 1 110 ? -15.684 -3.525 11.102 1.00 70.44 110 ILE A O 1
ATOM 873 N N . LYS A 1 111 ? -16.843 -1.996 12.293 1.00 74.19 111 LYS A N 1
ATOM 874 C CA . LYS A 1 111 ? -16.139 -0.801 11.812 1.00 74.19 111 LYS A CA 1
ATOM 875 C C . LYS A 1 111 ? -14.962 -0.453 12.715 1.00 74.19 111 LYS A C 1
ATOM 877 O O . LYS A 1 111 ? -14.992 -0.719 13.915 1.00 74.19 111 LYS A O 1
ATOM 882 N N . GLY A 1 112 ? -13.953 0.192 12.136 1.00 69.88 112 GLY A N 1
ATOM 883 C CA . GLY A 1 112 ? -12.856 0.811 12.886 1.00 69.88 112 GLY A CA 1
ATOM 884 C C . GLY A 1 112 ? -11.801 -0.154 13.425 1.00 69.88 112 GLY A C 1
ATOM 885 O O . GLY A 1 112 ? -10.973 0.270 14.228 1.00 69.88 112 GLY A O 1
ATOM 886 N N . LEU A 1 113 ? -11.820 -1.422 12.997 1.00 74.06 113 LEU A N 1
ATOM 887 C CA . LEU A 1 113 ? -10.797 -2.416 13.345 1.00 74.06 113 LEU A CA 1
ATOM 888 C C . LEU A 1 113 ? -9.510 -2.263 12.555 1.00 74.06 113 LEU A C 1
ATOM 890 O O . LEU A 1 113 ? -8.458 -2.682 13.020 1.00 74.06 113 LEU A O 1
ATOM 894 N N . ILE A 1 114 ? -9.593 -1.692 11.361 1.00 78.81 114 ILE A N 1
ATOM 895 C CA . ILE A 1 114 ? -8.409 -1.344 10.596 1.00 78.81 114 ILE A CA 1
ATOM 896 C C . ILE A 1 114 ? -7.980 0.040 11.053 1.00 78.81 114 ILE A C 1
ATOM 898 O O . ILE A 1 114 ? -8.743 0.997 10.940 1.00 78.81 114 ILE A O 1
ATOM 902 N N . GLY A 1 115 ? -6.779 0.110 11.610 1.00 79.38 115 GLY A N 1
ATOM 903 C CA . GLY A 1 115 ? -6.136 1.348 12.012 1.00 79.38 115 GLY A CA 1
ATOM 904 C C . GLY A 1 115 ? -4.900 1.610 11.164 1.00 79.38 115 GLY A C 1
ATOM 905 O O . GLY A 1 115 ? -4.316 0.703 10.562 1.00 79.38 115 GLY A O 1
ATOM 906 N N . LEU A 1 116 ? -4.480 2.868 11.142 1.00 82.19 116 LEU A N 1
ATOM 907 C CA . LEU A 1 116 ? -3.190 3.261 10.601 1.00 82.19 116 LEU A CA 1
ATOM 908 C C . LEU A 1 116 ? -2.414 3.962 11.704 1.00 82.19 116 LEU A C 1
ATOM 910 O O . LEU A 1 116 ? -2.865 4.955 12.268 1.00 82.19 116 LEU A O 1
ATOM 914 N N . SER A 1 117 ? -1.255 3.413 12.030 1.00 80.56 117 SER A N 1
ATOM 915 C CA . SER A 1 117 ? -0.334 4.053 12.956 1.00 80.56 117 SER A CA 1
ATOM 916 C C . SER A 1 117 ? 0.622 4.939 12.177 1.00 80.56 117 SER A C 1
ATOM 918 O O . SER A 1 117 ? 1.014 4.610 11.054 1.00 80.56 117 SER A O 1
ATOM 920 N N . LYS A 1 118 ? 0.986 6.056 12.786 1.00 80.62 118 LYS A N 1
ATOM 921 C CA . LYS A 1 118 ? 1.993 6.996 12.336 1.00 80.62 118 LYS A CA 1
ATOM 922 C C . LYS A 1 118 ? 3.070 7.046 13.404 1.00 80.62 118 LYS A C 1
ATOM 924 O O . LYS A 1 118 ? 2.798 7.323 14.568 1.00 80.62 118 LYS A O 1
ATOM 929 N N . ILE A 1 119 ? 4.305 6.789 13.005 1.00 73.75 119 ILE A N 1
ATOM 930 C CA . ILE A 1 119 ? 5.458 7.120 13.828 1.00 73.75 119 ILE A CA 1
ATOM 931 C C . ILE A 1 119 ? 5.947 8.481 13.391 1.00 73.75 119 ILE A C 1
ATOM 933 O O . ILE A 1 119 ? 6.435 8.601 12.270 1.00 73.75 119 ILE A O 1
ATOM 937 N N . LYS A 1 120 ? 5.841 9.477 14.271 1.00 68.06 120 LYS A N 1
ATOM 938 C CA . LYS A 1 120 ? 6.513 10.767 14.101 1.00 68.06 120 LYS A CA 1
ATOM 939 C C . LYS A 1 120 ? 7.855 10.714 14.819 1.00 68.06 120 LYS A C 1
ATOM 941 O O . LYS A 1 120 ? 7.925 10.448 16.018 1.00 68.06 120 LYS A O 1
ATOM 946 N N . LEU A 1 121 ? 8.924 10.973 14.079 1.00 59.41 121 LEU A N 1
ATOM 947 C CA . LEU A 1 121 ? 10.274 11.090 14.622 1.00 59.41 121 LEU A CA 1
ATOM 948 C C . LEU A 1 121 ? 10.692 12.559 14.517 1.00 59.41 121 LEU A C 1
ATOM 950 O O . LEU A 1 121 ? 10.638 13.115 13.423 1.00 59.41 121 LEU A O 1
ATOM 954 N N . GLY A 1 122 ? 11.042 13.196 15.640 1.00 54.34 122 GLY A N 1
ATOM 955 C CA . GLY A 1 122 ? 11.354 14.630 15.740 1.00 54.34 122 GLY A CA 1
ATOM 956 C C . GLY A 1 122 ? 12.503 14.919 16.715 1.00 54.34 122 GLY A C 1
ATOM 957 O O . GLY A 1 122 ? 12.839 14.064 17.523 1.00 54.34 122 GLY A O 1
ATOM 958 N N . SER A 1 123 ? 13.116 16.096 16.563 1.00 42.53 123 SER A N 1
ATOM 959 C CA . SER A 1 123 ? 14.456 16.543 17.002 1.00 42.53 123 SER A CA 1
ATOM 960 C C . SER A 1 123 ? 14.897 16.231 18.445 1.00 42.53 123 SER A C 1
ATOM 962 O O . SER A 1 123 ? 14.066 16.152 19.343 1.00 42.53 123 SER A O 1
ATOM 964 N N . GLU A 1 124 ? 16.224 16.083 18.614 1.00 40.41 124 GLU A N 1
ATOM 965 C CA . GLU A 1 124 ? 17.008 15.835 19.845 1.00 40.41 124 GLU A CA 1
ATOM 966 C C . GLU A 1 124 ? 16.213 15.420 21.096 1.00 40.41 124 GLU A C 1
ATOM 968 O O . GLU A 1 124 ? 15.597 16.224 21.789 1.00 40.41 124 GLU A O 1
ATOM 973 N N . GLY A 1 125 ? 16.292 14.131 21.435 1.00 43.22 125 GLY A N 1
ATOM 974 C CA . GLY A 1 125 ? 15.783 13.604 22.704 1.00 43.22 125 GLY A CA 1
ATOM 975 C C . GLY A 1 125 ? 14.317 13.158 22.699 1.00 43.22 125 GLY A C 1
ATOM 976 O O . GLY A 1 125 ? 13.900 12.487 23.648 1.00 43.22 125 GLY A O 1
ATOM 977 N N . ALA A 1 126 ? 13.537 13.423 21.644 1.00 45.31 126 ALA A N 1
ATOM 978 C CA . ALA A 1 126 ? 12.182 12.886 21.549 1.00 45.31 126 ALA A CA 1
ATOM 979 C C . ALA A 1 126 ? 12.209 11.387 21.189 1.00 45.31 126 ALA A C 1
ATOM 981 O O . ALA A 1 126 ? 12.580 10.972 20.089 1.00 45.31 126 ALA A O 1
ATOM 982 N N . LYS A 1 127 ? 11.793 10.541 22.139 1.00 53.03 127 LYS A N 1
ATOM 983 C CA . LYS A 1 127 ? 11.429 9.146 21.862 1.00 53.03 127 LYS A CA 1
ATOM 984 C C . LYS A 1 127 ? 10.361 9.168 20.766 1.00 53.03 127 LYS A C 1
ATOM 986 O O . LYS A 1 127 ? 9.316 9.771 20.978 1.00 53.03 127 LYS A O 1
ATOM 991 N N . GLY A 1 128 ? 10.621 8.529 19.625 1.00 57.03 128 GLY A N 1
ATOM 992 C CA . GLY A 1 128 ? 9.633 8.402 18.555 1.00 57.03 128 GLY A CA 1
ATOM 993 C C . GLY A 1 128 ? 8.272 7.982 19.099 1.00 57.03 128 GLY A C 1
ATOM 994 O O . GLY A 1 128 ? 8.171 6.950 19.767 1.00 57.03 128 GLY A O 1
ATOM 995 N N . THR A 1 129 ? 7.250 8.799 18.861 1.00 63.38 129 THR A N 1
ATOM 996 C CA . THR A 1 129 ? 5.895 8.521 19.327 1.00 63.38 129 THR A CA 1
ATOM 997 C C . THR A 1 129 ? 5.162 7.742 18.247 1.00 63.38 129 THR A C 1
ATOM 999 O O . THR A 1 129 ? 5.124 8.142 17.082 1.00 63.38 129 THR A O 1
ATOM 1002 N N . VAL A 1 130 ? 4.614 6.591 18.635 1.00 70.75 130 VAL A N 1
ATOM 1003 C CA . VAL A 1 130 ? 3.662 5.852 17.805 1.00 70.75 130 VAL A CA 1
ATOM 1004 C C . VAL A 1 130 ? 2.279 6.355 18.182 1.00 70.75 130 VAL A C 1
ATOM 1006 O O . VAL A 1 130 ? 1.853 6.185 19.321 1.00 70.75 130 VAL A O 1
ATOM 1009 N N . GLU A 1 131 ? 1.594 6.980 17.237 1.00 75.31 131 GLU A N 1
ATOM 1010 C CA . GLU A 1 131 ? 0.218 7.442 17.395 1.00 75.31 131 GLU A CA 1
ATOM 1011 C C . GLU A 1 131 ? -0.666 6.786 16.330 1.00 75.31 131 GLU A C 1
ATOM 1013 O O . GLU A 1 131 ? -0.218 6.511 15.218 1.00 75.31 131 GLU A O 1
ATOM 1018 N N . GLU A 1 132 ? -1.920 6.486 16.660 1.00 79.50 132 GLU A N 1
ATOM 1019 C CA . GLU A 1 132 ? -2.914 6.222 15.616 1.00 79.50 132 GLU A CA 1
ATOM 1020 C C . GLU A 1 132 ? -3.237 7.555 14.935 1.00 79.50 132 GLU A C 1
ATOM 1022 O O . GLU A 1 132 ? -3.306 8.586 15.606 1.00 79.50 132 GLU A O 1
ATOM 1027 N N . ILE A 1 133 ? -3.416 7.547 13.614 1.00 84.00 133 ILE A N 1
ATOM 1028 C CA . ILE A 1 133 ? -3.883 8.745 12.912 1.00 84.00 133 ILE A CA 1
ATOM 1029 C C . ILE A 1 133 ? -5.234 9.205 13.470 1.00 84.00 133 ILE A C 1
ATOM 1031 O O . ILE A 1 133 ? -6.030 8.401 13.968 1.00 84.00 133 ILE A O 1
ATOM 1035 N N . THR A 1 134 ? -5.524 10.496 13.356 1.00 85.25 134 THR A N 1
ATOM 1036 C CA . THR A 1 134 ? -6.802 11.016 13.846 1.00 85.25 134 THR A CA 1
ATOM 1037 C C . THR A 1 134 ? -7.969 10.549 12.979 1.00 85.25 134 THR A C 1
ATOM 1039 O O . THR A 1 134 ? -7.812 10.109 11.832 1.00 85.25 134 THR A O 1
ATOM 1042 N N . LYS A 1 135 ? -9.187 10.678 13.515 1.00 82.44 135 LYS A N 1
ATOM 1043 C CA . LYS A 1 135 ? -10.402 10.390 12.752 1.00 82.44 135 LYS A CA 1
ATOM 1044 C C . LYS A 1 135 ? -10.483 11.277 11.507 1.00 82.44 135 LYS A C 1
ATOM 1046 O O . LYS A 1 135 ? -10.877 10.790 10.457 1.00 82.44 135 LYS A O 1
ATOM 1051 N N . GLU A 1 136 ? -10.063 12.533 11.597 1.00 85.12 136 GLU A N 1
ATOM 1052 C CA . GLU A 1 136 ? -10.026 13.488 10.486 1.00 85.12 136 GLU A CA 1
ATOM 1053 C C . GLU A 1 136 ? -8.994 13.076 9.429 1.00 85.12 136 GLU A C 1
ATOM 1055 O O . GLU A 1 136 ? -9.325 13.035 8.245 1.00 85.12 136 GLU A O 1
ATOM 1060 N N . GLU A 1 137 ? -7.779 12.684 9.838 1.00 88.19 137 GLU A N 1
ATOM 1061 C CA . GLU A 1 137 ? -6.760 12.158 8.919 1.00 88.19 137 GLU A CA 1
ATOM 1062 C C . GLU A 1 137 ? -7.281 10.917 8.175 1.00 88.19 137 GLU A C 1
ATOM 1064 O O . GLU A 1 137 ? -7.099 10.796 6.964 1.00 88.19 137 GLU A O 1
ATOM 1069 N N . SER A 1 138 ? -7.996 10.023 8.870 1.00 86.69 138 SER A N 1
ATOM 1070 C CA . SER A 1 138 ? -8.527 8.783 8.286 1.00 86.69 138 SER A CA 1
ATOM 1071 C C . SER A 1 138 ? -9.564 8.998 7.175 1.00 86.69 138 SER A C 1
ATOM 1073 O O . SER A 1 138 ? -9.720 8.134 6.314 1.00 86.69 138 SER A O 1
ATOM 1075 N N . GLN A 1 139 ? -10.218 10.165 7.127 1.00 87.00 139 GLN A N 1
ATOM 1076 C CA . GLN A 1 139 ? -11.149 10.525 6.048 1.00 87.00 139 GLN A CA 1
ATOM 1077 C C . GLN A 1 139 ? -10.436 10.861 4.734 1.00 87.00 139 GLN A C 1
ATOM 1079 O O . GLN A 1 139 ? -11.052 10.790 3.672 1.00 87.00 139 GLN A O 1
ATOM 1084 N N . ASN A 1 140 ? -9.145 11.204 4.793 1.00 88.81 140 ASN A N 1
ATOM 1085 C CA . ASN A 1 140 ? -8.326 11.520 3.620 1.00 88.81 140 ASN A CA 1
ATOM 1086 C C . ASN A 1 140 ? -7.565 10.296 3.086 1.00 88.81 140 ASN A C 1
ATOM 1088 O O . ASN A 1 140 ? -6.788 10.411 2.138 1.00 88.81 140 ASN A O 1
ATOM 1092 N N . ILE A 1 141 ? -7.770 9.121 3.688 1.00 91.00 141 ILE A N 1
ATOM 1093 C CA . ILE A 1 141 ? -7.074 7.888 3.324 1.00 91.00 141 ILE A CA 1
ATOM 1094 C C . ILE A 1 141 ? -8.060 6.899 2.719 1.00 91.00 141 ILE A C 1
ATOM 1096 O O . ILE A 1 141 ? -9.108 6.589 3.285 1.00 91.00 141 ILE A O 1
ATOM 1100 N N . TRP A 1 142 ? -7.671 6.346 1.580 1.00 92.44 142 TRP A N 1
ATOM 1101 C CA . TRP A 1 142 ? -8.364 5.260 0.909 1.00 92.44 142 TRP A CA 1
ATOM 1102 C C . TRP A 1 142 ? -7.640 3.951 1.170 1.00 92.44 142 TRP A C 1
ATOM 1104 O O . TRP A 1 142 ? -6.445 3.829 0.925 1.00 92.44 142 TRP A O 1
ATOM 1114 N N . LEU A 1 143 ? -8.359 2.945 1.640 1.00 94.38 143 LEU A N 1
ATOM 1115 C CA . LEU A 1 143 ? -7.889 1.575 1.646 1.00 94.38 143 LEU A CA 1
ATOM 1116 C C . LEU A 1 143 ? -8.162 0.961 0.272 1.00 94.38 143 LEU A C 1
ATOM 1118 O O . LEU A 1 143 ? -9.308 0.661 -0.068 1.00 94.38 143 LEU A O 1
ATOM 1122 N N . ILE A 1 144 ? -7.102 0.771 -0.511 1.00 95.88 144 ILE A N 1
ATOM 1123 C CA . ILE A 1 144 ? -7.172 -0.030 -1.730 1.00 95.88 144 ILE A CA 1
ATOM 1124 C C . ILE A 1 144 ? -7.075 -1.499 -1.322 1.00 95.88 144 ILE A C 1
ATOM 1126 O O . ILE A 1 144 ? -6.099 -1.914 -0.695 1.00 95.88 144 ILE A O 1
ATOM 1130 N N . ILE A 1 145 ? -8.112 -2.264 -1.646 1.00 96.12 145 ILE A N 1
ATOM 1131 C CA . ILE A 1 145 ? -8.256 -3.679 -1.314 1.00 96.12 145 ILE A CA 1
ATOM 1132 C C . ILE A 1 145 ? -8.184 -4.450 -2.630 1.00 96.12 145 ILE A C 1
ATOM 1134 O O . ILE A 1 145 ? -9.063 -4.302 -3.476 1.00 96.12 145 ILE A O 1
ATOM 1138 N N . ALA A 1 146 ? -7.149 -5.264 -2.816 1.00 97.00 146 ALA A N 1
ATOM 1139 C CA . ALA A 1 146 ? -6.960 -6.073 -4.019 1.00 97.00 146 ALA A CA 1
ATOM 1140 C C . ALA A 1 146 ? -6.926 -7.558 -3.654 1.00 97.00 146 ALA A C 1
ATOM 1142 O O . ALA A 1 146 ? -6.107 -7.980 -2.842 1.00 97.00 146 ALA A O 1
ATOM 1143 N N . LYS A 1 147 ? -7.812 -8.359 -4.242 1.00 96.56 147 LYS A N 1
ATOM 1144 C CA . LYS A 1 147 ? -7.933 -9.791 -3.970 1.00 96.56 147 LYS A CA 1
ATOM 1145 C C . LYS A 1 147 ? -7.292 -10.616 -5.073 1.00 96.56 147 LYS A C 1
ATOM 1147 O O . LYS A 1 147 ? -7.716 -10.543 -6.224 1.00 96.56 147 LYS A O 1
ATOM 1152 N N . GLY A 1 148 ? -6.325 -11.439 -4.695 1.00 94.75 148 GLY A N 1
ATOM 1153 C CA . GLY A 1 148 ? -5.750 -12.487 -5.525 1.00 94.75 148 GLY A CA 1
ATOM 1154 C C . GLY A 1 148 ? -6.448 -13.835 -5.352 1.00 94.75 148 GLY A C 1
ATOM 1155 O O . GLY A 1 148 ? -7.652 -13.904 -5.084 1.00 94.75 148 GLY A O 1
ATOM 1156 N N . GLU A 1 149 ? -5.706 -14.928 -5.519 1.00 91.06 149 GLU A N 1
ATOM 1157 C CA . GLU A 1 149 ? -6.250 -16.288 -5.366 1.00 91.06 149 GLU A CA 1
ATOM 1158 C C . GLU A 1 149 ? -6.343 -16.725 -3.895 1.00 91.06 149 GLU A C 1
ATOM 1160 O O . GLU A 1 149 ? -7.344 -17.309 -3.469 1.00 91.06 149 GLU A O 1
ATOM 1165 N N . LYS A 1 150 ? -5.298 -16.431 -3.112 1.00 90.75 150 LYS A N 1
ATOM 1166 C CA . LYS A 1 150 ? -5.159 -16.840 -1.700 1.00 90.75 150 LYS A CA 1
ATOM 1167 C C . LYS A 1 150 ? -4.861 -15.676 -0.756 1.00 90.75 150 LYS A C 1
ATOM 1169 O O . LYS A 1 150 ? -4.604 -15.894 0.430 1.00 90.75 150 LYS A O 1
ATOM 1174 N N . SER A 1 151 ? -4.918 -14.454 -1.277 1.00 92.50 151 SER A N 1
ATOM 1175 C CA . SER A 1 151 ? -4.392 -13.275 -0.597 1.00 92.50 151 SER A CA 1
ATOM 1176 C C . SER A 1 151 ? -5.267 -12.053 -0.856 1.00 92.50 151 SER A C 1
ATOM 1178 O O . SER A 1 151 ? -5.813 -11.885 -1.948 1.00 92.50 151 SER A O 1
ATOM 1180 N N . ILE A 1 152 ? -5.396 -11.186 0.145 1.00 94.56 152 ILE A N 1
ATOM 1181 C CA . ILE A 1 152 ? -5.943 -9.834 -0.002 1.00 94.56 152 ILE A CA 1
ATOM 1182 C C . ILE A 1 152 ? -4.851 -8.839 0.381 1.00 94.56 152 ILE A C 1
ATOM 1184 O O . ILE A 1 152 ? -4.342 -8.858 1.501 1.00 94.56 152 ILE A O 1
ATOM 1188 N N . TYR A 1 153 ? -4.518 -7.953 -0.548 1.00 95.19 153 TYR A N 1
ATOM 1189 C CA . TYR A 1 153 ? -3.570 -6.863 -0.370 1.00 95.19 153 TYR A CA 1
ATOM 1190 C C . TYR A 1 153 ? -4.317 -5.615 0.086 1.00 95.19 153 TYR A C 1
ATOM 1192 O O . TYR A 1 153 ? -5.234 -5.147 -0.590 1.00 95.19 153 TYR A O 1
ATOM 1200 N N . LEU A 1 154 ? -3.914 -5.085 1.234 1.00 95.31 154 LEU A N 1
ATOM 1201 C CA . LEU A 1 154 ? -4.452 -3.887 1.856 1.00 95.31 154 LEU A CA 1
ATOM 1202 C C . LEU A 1 154 ? -3.427 -2.760 1.746 1.00 95.31 154 LEU A C 1
ATOM 1204 O O . LEU A 1 154 ? -2.345 -2.840 2.327 1.00 95.31 154 LEU A O 1
ATOM 1208 N N . MET A 1 155 ? -3.775 -1.714 1.002 1.00 96.44 155 MET A N 1
ATOM 1209 C CA . MET A 1 155 ? -2.904 -0.574 0.714 1.00 96.44 155 MET A CA 1
ATOM 1210 C C . MET A 1 155 ? -3.579 0.732 1.160 1.00 96.44 155 MET A C 1
ATOM 1212 O O . MET A 1 155 ? -4.294 1.352 0.363 1.00 96.44 155 MET A O 1
ATOM 1216 N N . PRO A 1 156 ? -3.405 1.165 2.425 1.00 95.12 156 PRO A N 1
ATOM 1217 C CA . PRO A 1 156 ? -3.836 2.497 2.846 1.00 95.12 156 PRO A CA 1
ATOM 1218 C C . PRO A 1 156 ? -3.085 3.541 2.022 1.00 95.12 156 PRO A C 1
ATOM 1220 O O . PRO A 1 156 ? -1.859 3.534 1.990 1.00 95.12 156 PRO A O 1
ATOM 1223 N N . SER A 1 157 ? -3.806 4.420 1.341 1.00 94.06 157 SER A N 1
ATOM 1224 C CA . SER A 1 157 ? -3.254 5.294 0.313 1.00 94.06 157 SER A CA 1
ATOM 1225 C C . SER A 1 157 ? -3.849 6.690 0.394 1.00 94.06 157 SER A C 1
ATOM 1227 O O . SER A 1 157 ? -5.050 6.854 0.610 1.00 94.06 157 SER A O 1
ATOM 1229 N N . VAL A 1 158 ? -3.016 7.697 0.153 1.00 91.94 158 VAL A N 1
ATOM 1230 C CA . VAL A 1 158 ? -3.515 9.008 -0.282 1.00 91.94 158 VAL A CA 1
ATOM 1231 C C . VAL A 1 158 ? -3.763 8.955 -1.787 1.00 91.94 158 VAL A C 1
ATOM 1233 O O . VAL A 1 158 ? -3.120 8.177 -2.492 1.00 91.94 158 VAL A O 1
ATOM 1236 N N . VAL A 1 159 ? -4.705 9.744 -2.291 1.00 87.69 159 VAL A N 1
ATOM 1237 C CA . VAL A 1 159 ? -5.110 9.703 -3.704 1.00 87.69 159 VAL A CA 1
ATOM 1238 C C . VAL A 1 159 ? -4.946 11.095 -4.300 1.00 87.69 159 VAL A C 1
ATOM 1240 O O . VAL A 1 159 ? -5.329 12.076 -3.669 1.00 87.69 159 VAL A O 1
ATOM 1243 N N . SER A 1 160 ? -4.350 11.188 -5.487 1.00 82.62 160 SER A N 1
ATOM 1244 C CA . SER A 1 160 ? -4.150 12.451 -6.204 1.00 82.62 160 SER A CA 1
ATOM 1245 C C . SER A 1 160 ? -5.190 12.688 -7.290 1.00 82.62 160 SER A C 1
ATOM 1247 O O . SER A 1 160 ? -5.997 11.813 -7.627 1.00 82.62 160 SER A O 1
ATOM 1249 N N . ASN A 1 161 ? -5.144 13.882 -7.886 1.00 77.31 161 ASN A N 1
ATOM 1250 C CA . ASN A 1 161 ? -5.954 14.188 -9.050 1.00 77.31 161 ASN A CA 1
ATOM 1251 C C . ASN A 1 161 ? -5.449 13.427 -10.284 1.00 77.31 161 ASN A C 1
ATOM 1253 O O . ASN A 1 161 ? -4.266 13.088 -10.387 1.00 77.31 161 ASN A O 1
ATOM 1257 N N . PRO A 1 162 ? -6.316 13.196 -11.285 1.00 72.00 162 PRO A N 1
ATOM 1258 C CA . PRO A 1 162 ? -5.928 12.529 -12.521 1.00 72.00 162 PRO A CA 1
ATOM 1259 C C . PRO A 1 162 ? -4.729 13.130 -13.260 1.00 72.00 162 PRO A C 1
ATOM 1261 O O . PRO A 1 162 ? -4.036 12.381 -13.940 1.00 72.00 162 PRO A O 1
ATOM 1264 N N . GLN A 1 163 ? -4.514 14.443 -13.159 1.00 73.94 163 GLN A N 1
ATOM 1265 C CA . GLN A 1 163 ? -3.427 15.169 -13.825 1.00 73.94 163 GLN A CA 1
ATOM 1266 C C . GLN A 1 163 ? -2.086 15.041 -13.091 1.00 73.94 163 GLN A C 1
ATOM 1268 O O . GLN A 1 163 ? -1.042 15.330 -13.670 1.00 73.94 163 GLN A O 1
ATOM 1273 N N . ASP A 1 164 ? -2.111 14.585 -11.839 1.00 76.94 164 ASP A N 1
ATOM 1274 C CA . ASP A 1 164 ? -0.934 14.499 -10.977 1.00 76.94 164 ASP A CA 1
ATOM 1275 C C . ASP A 1 164 ? -0.119 13.225 -11.225 1.00 76.94 164 ASP A C 1
ATOM 1277 O O . ASP A 1 164 ? 0.903 13.022 -10.577 1.00 76.94 164 ASP A O 1
ATOM 1281 N N . VAL A 1 165 ? -0.545 12.364 -12.153 1.00 79.06 165 VAL A N 1
ATOM 1282 C CA . VAL A 1 165 ? 0.168 11.134 -12.512 1.00 79.06 165 VAL A CA 1
ATOM 1283 C C . VAL A 1 165 ? 0.469 11.115 -13.995 1.00 79.06 165 VAL A C 1
ATOM 1285 O O . VAL A 1 165 ? -0.405 11.339 -14.834 1.00 79.06 165 VAL A O 1
ATOM 1288 N N . GLY A 1 166 ? 1.727 10.846 -14.318 1.00 75.81 166 GLY A N 1
ATOM 1289 C CA . GLY A 1 166 ? 2.200 10.899 -15.681 1.00 75.81 166 GLY A CA 1
ATOM 1290 C C . GLY A 1 166 ? 1.682 9.759 -16.550 1.00 75.81 166 GLY A C 1
ATOM 1291 O O . GLY A 1 166 ? 1.196 8.726 -16.081 1.00 75.81 166 GLY A O 1
ATOM 1292 N N . SER A 1 167 ? 1.849 9.937 -17.858 1.00 74.88 167 SER A N 1
ATOM 1293 C CA . SER A 1 167 ? 1.556 8.918 -18.864 1.00 74.88 167 SER A CA 1
ATOM 1294 C C . SER A 1 167 ? 2.780 8.636 -19.730 1.00 74.88 167 SER A C 1
ATOM 1296 O O . SER A 1 167 ? 3.568 9.529 -20.041 1.00 74.88 167 SER A O 1
ATOM 1298 N N . GLY A 1 168 ? 2.946 7.376 -20.115 1.00 65.62 168 GLY A N 1
ATOM 1299 C CA . GLY A 1 168 ? 4.098 6.892 -20.861 1.00 65.62 168 GLY A CA 1
ATOM 1300 C C . GLY A 1 168 ? 5.323 6.615 -19.986 1.00 65.62 168 GLY A C 1
ATOM 1301 O O . GLY A 1 168 ? 5.322 6.797 -18.764 1.00 65.62 168 GLY A O 1
ATOM 1302 N N . SER A 1 169 ? 6.380 6.153 -20.653 1.00 60.47 169 SER A N 1
ATOM 1303 C CA . SER A 1 169 ? 7.622 5.657 -20.052 1.00 60.47 169 SER A CA 1
ATOM 1304 C C . SER A 1 169 ? 8.544 6.741 -19.483 1.00 60.47 169 SER A C 1
ATOM 1306 O O . SER A 1 169 ? 9.484 6.424 -18.766 1.00 60.47 169 SER A O 1
ATOM 1308 N N . SER A 1 170 ? 8.323 8.011 -19.818 1.00 64.50 170 SER A N 1
ATOM 1309 C CA . SER A 1 170 ? 9.325 9.067 -19.584 1.00 64.50 170 SER A CA 1
ATOM 1310 C C . SER A 1 170 ? 8.775 10.297 -18.869 1.00 64.50 170 SER A C 1
ATOM 1312 O O . SER A 1 170 ? 9.549 11.142 -18.440 1.00 64.50 170 SER A O 1
ATOM 1314 N N . ASN A 1 171 ? 7.451 10.424 -18.753 1.00 76.19 171 ASN A N 1
ATOM 1315 C CA . ASN A 1 171 ? 6.831 11.633 -18.224 1.00 76.19 171 ASN A CA 1
ATOM 1316 C C . ASN A 1 171 ? 6.475 11.411 -16.758 1.00 76.19 171 ASN A C 1
ATOM 1318 O O . ASN A 1 171 ? 5.391 10.917 -16.454 1.00 76.19 171 ASN A O 1
ATOM 1322 N N . ALA A 1 172 ? 7.402 11.742 -15.869 1.00 81.06 172 ALA A N 1
ATOM 1323 C CA . ALA A 1 172 ? 7.134 11.907 -14.449 1.00 81.06 172 ALA A CA 1
ATOM 1324 C C . ALA A 1 172 ? 6.482 13.274 -14.204 1.00 81.06 172 ALA A C 1
ATOM 1326 O O . ALA A 1 172 ? 7.013 14.288 -14.661 1.00 81.06 172 ALA A O 1
ATOM 1327 N N . THR A 1 173 ? 5.363 13.335 -13.483 1.00 86.94 173 THR A N 1
ATOM 1328 C CA . THR A 1 173 ? 4.821 14.626 -13.028 1.00 86.94 173 THR A CA 1
ATOM 1329 C C . THR A 1 173 ? 5.650 15.185 -11.876 1.00 86.94 173 THR A C 1
ATOM 1331 O O . THR A 1 173 ? 6.330 14.453 -11.154 1.00 86.94 173 THR A O 1
ATOM 1334 N N . GLU A 1 174 ? 5.545 16.493 -11.643 1.00 85.81 174 GLU A N 1
ATOM 1335 C CA . GLU A 1 174 ? 6.167 17.128 -10.477 1.00 85.81 174 GLU A CA 1
ATOM 1336 C C . GLU A 1 174 ? 5.628 16.564 -9.157 1.00 85.81 174 GLU A C 1
ATOM 1338 O O . GLU A 1 174 ? 6.378 16.427 -8.193 1.00 85.81 174 GLU A O 1
ATOM 1343 N N . GLN A 1 175 ? 4.358 16.148 -9.120 1.00 84.44 175 GLN A N 1
ATOM 1344 C CA . GLN A 1 175 ? 3.786 15.507 -7.941 1.00 84.44 175 GLN A CA 1
ATOM 1345 C C . GLN A 1 175 ? 4.389 14.114 -7.698 1.00 84.44 175 GLN A C 1
ATOM 1347 O O . GLN A 1 175 ? 4.723 13.801 -6.558 1.00 84.44 175 GLN A O 1
ATOM 1352 N N . GLU A 1 176 ? 4.593 13.294 -8.738 1.00 86.88 176 GLU A N 1
ATOM 1353 C CA . GLU A 1 176 ? 5.272 11.995 -8.605 1.00 86.88 176 GLU A CA 1
ATOM 1354 C C . GLU A 1 176 ? 6.713 12.167 -8.116 1.00 86.88 176 GLU A C 1
ATOM 1356 O O . GLU A 1 176 ? 7.129 11.478 -7.187 1.00 86.88 176 GLU A O 1
ATOM 1361 N N . LYS A 1 177 ? 7.454 13.128 -8.682 1.00 88.25 177 LYS A N 1
ATOM 1362 C CA . LYS A 1 177 ? 8.822 13.453 -8.246 1.00 88.25 177 LYS A CA 1
ATOM 1363 C C . LYS A 1 177 ? 8.855 13.909 -6.792 1.00 88.25 177 LYS A C 1
ATOM 1365 O O . LYS A 1 177 ? 9.693 13.451 -6.018 1.00 88.25 177 LYS A O 1
ATOM 1370 N N . LYS A 1 178 ? 7.921 14.782 -6.405 1.00 87.88 178 LYS A N 1
ATOM 1371 C CA . LYS A 1 178 ? 7.801 15.279 -5.034 1.00 87.88 178 LYS A CA 1
ATOM 1372 C C . LYS A 1 178 ? 7.505 14.147 -4.056 1.00 87.88 178 LYS A C 1
ATOM 1374 O O . LYS A 1 178 ? 8.176 14.036 -3.040 1.00 87.88 178 LYS A O 1
ATOM 1379 N N . ILE A 1 179 ? 6.556 13.272 -4.378 1.00 88.00 179 ILE A N 1
ATOM 1380 C CA . ILE A 1 179 ? 6.227 12.094 -3.565 1.00 88.00 179 ILE A CA 1
ATOM 1381 C C . ILE A 1 179 ? 7.406 11.131 -3.474 1.00 88.00 179 ILE A C 1
ATOM 1383 O O . ILE A 1 179 ? 7.694 10.616 -2.396 1.00 88.00 179 ILE A O 1
ATOM 1387 N N . TRP A 1 180 ? 8.097 10.891 -4.587 1.00 88.88 180 TRP A N 1
ATOM 1388 C CA . TRP A 1 180 ? 9.267 10.024 -4.615 1.00 88.88 180 TRP A CA 1
ATOM 1389 C C . TRP A 1 180 ? 10.364 10.518 -3.676 1.00 88.88 180 TRP A C 1
ATOM 1391 O O . TRP A 1 180 ? 10.997 9.693 -3.023 1.00 88.88 180 TRP A O 1
ATOM 1401 N N . LYS A 1 181 ? 10.545 11.842 -3.594 1.00 85.94 181 LYS A N 1
ATOM 1402 C CA . LYS A 1 181 ? 11.588 12.521 -2.818 1.00 85.94 181 LYS A CA 1
ATOM 1403 C C . LYS A 1 181 ? 11.224 12.769 -1.352 1.00 85.94 181 LYS A C 1
ATOM 1405 O O . LYS A 1 181 ? 12.002 12.498 -0.442 1.00 85.94 181 LYS A O 1
ATOM 1410 N N . GLU A 1 182 ? 10.028 13.285 -1.105 1.00 84.19 182 GLU A N 1
ATOM 1411 C CA . GLU A 1 182 ? 9.608 13.794 0.208 1.00 84.19 182 GLU A CA 1
ATOM 1412 C C . GLU A 1 182 ? 8.618 12.856 0.912 1.00 84.19 182 GLU A C 1
ATOM 1414 O O . GLU A 1 182 ? 8.438 12.915 2.129 1.00 84.19 182 GLU A O 1
ATOM 1419 N N . GLY A 1 183 ? 7.959 11.983 0.150 1.00 88.56 183 GLY A N 1
ATOM 1420 C CA . GLY A 1 183 ? 6.807 11.220 0.602 1.00 88.56 183 GLY A CA 1
ATOM 1421 C C . GLY A 1 183 ? 5.585 12.093 0.917 1.00 88.56 183 GLY A C 1
ATOM 1422 O O . GLY A 1 183 ? 5.387 13.172 0.361 1.00 88.56 183 GLY A O 1
ATOM 1423 N N . VAL A 1 184 ? 4.725 11.608 1.814 1.00 88.19 184 VAL A N 1
ATOM 1424 C CA . VAL A 1 184 ? 3.588 12.355 2.366 1.00 88.19 184 VAL A CA 1
ATOM 1425 C C . VAL A 1 184 ? 4.032 13.112 3.613 1.00 88.19 184 VAL A C 1
ATOM 1427 O O . VAL A 1 184 ? 4.230 12.515 4.675 1.00 88.19 184 VAL A O 1
ATOM 1430 N N . ILE A 1 185 ? 4.139 14.434 3.485 1.00 83.69 185 ILE A N 1
ATOM 1431 C CA . ILE A 1 185 ? 4.475 15.341 4.592 1.00 83.69 185 ILE A CA 1
ATOM 1432 C C . ILE A 1 185 ? 3.293 15.475 5.566 1.00 83.69 185 ILE A C 1
ATOM 1434 O O . ILE A 1 185 ? 3.454 15.277 6.770 1.00 83.69 185 ILE A O 1
ATOM 1438 N N . ASP A 1 186 ? 2.094 15.759 5.048 1.00 84.06 186 ASP A N 1
ATOM 1439 C CA . ASP A 1 186 ? 0.876 15.953 5.842 1.00 84.06 186 ASP A CA 1
ATOM 1440 C C . ASP A 1 186 ? -0.339 15.325 5.152 1.00 84.06 186 ASP A C 1
ATOM 1442 O O . ASP A 1 186 ? -0.702 15.745 4.056 1.00 84.06 186 ASP A O 1
ATOM 1446 N N . ILE A 1 187 ? -0.988 14.353 5.805 1.00 87.69 187 ILE A N 1
ATOM 1447 C CA . ILE A 1 187 ? -2.210 13.696 5.308 1.00 87.69 187 ILE A CA 1
ATOM 1448 C C . ILE A 1 187 ? -3.357 14.701 5.179 1.00 87.69 187 ILE A C 1
ATOM 1450 O O . ILE A 1 187 ? -4.153 14.601 4.249 1.00 87.69 187 ILE A O 1
ATOM 1454 N N . ASN A 1 188 ? -3.443 15.695 6.064 1.00 85.12 188 ASN A N 1
ATOM 1455 C CA . ASN A 1 188 ? -4.535 16.666 6.029 1.00 85.12 188 ASN A CA 1
ATOM 1456 C C . ASN A 1 188 ? -4.467 17.598 4.817 1.00 85.12 188 ASN A C 1
ATOM 1458 O O . ASN A 1 188 ? -5.471 18.229 4.497 1.00 85.12 188 ASN A O 1
ATOM 1462 N N . GLY A 1 189 ? -3.321 17.678 4.136 1.00 81.31 189 GLY A N 1
ATOM 1463 C CA . GLY A 1 189 ? -3.176 18.364 2.854 1.00 81.31 189 GLY A CA 1
ATOM 1464 C C . GLY A 1 189 ? -3.730 17.571 1.666 1.00 81.31 189 GLY A C 1
ATOM 1465 O O . GLY A 1 189 ? -4.048 18.162 0.639 1.00 81.31 189 GLY A O 1
ATOM 1466 N N . TRP A 1 190 ? -3.920 16.256 1.810 1.00 82.62 190 TRP A N 1
ATOM 1467 C CA . TRP A 1 190 ? -4.441 15.353 0.774 1.00 82.62 190 TRP A CA 1
ATOM 1468 C C . TRP A 1 190 ? -5.966 15.312 0.735 1.00 82.62 190 TRP A C 1
ATOM 1470 O O . TRP A 1 190 ? -6.568 14.278 0.440 1.00 82.62 190 TRP A O 1
ATOM 1480 N N . LYS A 1 191 ? -6.608 16.438 1.068 1.00 69.88 191 LYS A N 1
ATOM 1481 C CA . LYS A 1 191 ? -8.065 16.503 1.120 1.00 69.88 191 LYS A CA 1
ATOM 1482 C C . LYS A 1 191 ? -8.621 16.101 -0.230 1.00 69.88 191 LYS A C 1
ATOM 1484 O O . LYS A 1 191 ? -8.211 16.627 -1.263 1.00 69.88 191 LYS A O 1
ATOM 1489 N N . ALA A 1 192 ? -9.604 15.216 -0.176 1.00 53.06 192 ALA A N 1
ATOM 1490 C CA . ALA A 1 192 ? -10.557 14.974 -1.238 1.00 53.06 192 ALA A CA 1
ATOM 1491 C C . ALA A 1 192 ? -11.204 16.313 -1.653 1.00 53.06 192 ALA A C 1
ATOM 1493 O O . ALA A 1 192 ? -12.237 16.713 -1.120 1.00 53.06 192 ALA A O 1
ATOM 1494 N N . GLY A 1 193 ? -10.557 17.055 -2.550 1.00 44.59 193 GLY A N 1
ATOM 1495 C CA . GLY A 1 193 ? -11.061 18.313 -3.081 1.00 44.59 193 GLY A CA 1
ATOM 1496 C C . GLY A 1 193 ? -12.236 18.035 -4.013 1.00 44.59 193 GLY A C 1
ATOM 1497 O O . GLY A 1 193 ? -12.079 17.292 -4.974 1.00 44.59 193 GLY A O 1
ATOM 1498 N N . ASN A 1 194 ? -13.397 18.595 -3.669 1.00 42.69 194 ASN A N 1
ATOM 1499 C CA . ASN A 1 194 ? -14.632 18.783 -4.441 1.00 42.69 194 ASN A CA 1
ATOM 1500 C C . ASN A 1 194 ? -14.977 17.762 -5.549 1.00 42.69 194 ASN A C 1
ATOM 1502 O O . ASN A 1 194 ? -14.327 17.657 -6.585 1.00 42.69 194 ASN A O 1
ATOM 1506 N N . GLU A 1 195 ? -16.108 17.083 -5.336 1.00 47.84 195 GLU A N 1
ATOM 1507 C CA . GLU A 1 195 ? -16.863 16.219 -6.262 1.00 47.84 195 GLU A CA 1
ATOM 1508 C C . GLU A 1 195 ? -16.158 14.941 -6.759 1.00 47.84 195 GLU A C 1
ATOM 1510 O O . GLU A 1 195 ? -16.768 13.873 -6.711 1.00 47.84 195 GLU A O 1
ATOM 1515 N N . GLN A 1 196 ? -14.872 14.967 -7.128 1.00 49.97 196 GLN A N 1
ATOM 1516 C CA . GLN A 1 196 ? -14.191 13.821 -7.759 1.00 49.97 196 GLN A CA 1
ATOM 1517 C C . GLN A 1 196 ? -13.892 12.641 -6.820 1.00 49.97 196 GLN A C 1
ATOM 1519 O O . GLN A 1 196 ? -13.731 11.510 -7.289 1.00 49.97 196 GLN A O 1
ATOM 1524 N N . PHE A 1 197 ? -13.872 12.874 -5.507 1.00 52.03 197 PHE A N 1
ATOM 1525 C CA . PHE A 1 197 ? -13.540 11.880 -4.474 1.00 52.03 197 PHE A CA 1
ATOM 1526 C C . PHE A 1 197 ? -14.711 11.527 -3.553 1.00 52.03 197 PHE A C 1
ATOM 1528 O O . PHE A 1 197 ? -14.539 10.732 -2.636 1.00 52.03 197 PHE A O 1
ATOM 1535 N N . SER A 1 198 ? -15.891 12.113 -3.768 1.00 53.00 198 SER A N 1
ATOM 1536 C CA . SER A 1 198 ? -17.028 11.915 -2.862 1.00 53.00 198 SER A CA 1
ATOM 1537 C C . SER A 1 198 ? -17.540 10.469 -2.862 1.00 53.00 198 SER A C 1
ATOM 1539 O O . SER A 1 198 ? -17.947 9.985 -1.810 1.00 53.00 198 SER A O 1
ATOM 1541 N N . GLU A 1 199 ? -17.407 9.744 -3.982 1.00 60.91 199 GLU A N 1
ATOM 1542 C CA . GLU A 1 199 ? -17.732 8.316 -4.068 1.00 60.91 199 GLU A CA 1
ATOM 1543 C C . GLU A 1 199 ? -16.729 7.552 -4.956 1.00 60.91 199 GLU A C 1
ATOM 1545 O O . GLU A 1 199 ? -16.398 7.948 -6.085 1.00 60.91 199 GLU A O 1
ATOM 1550 N N . TRP A 1 200 ? -16.202 6.442 -4.432 1.00 70.88 200 TRP A N 1
ATOM 1551 C CA . TRP A 1 200 ? -15.447 5.462 -5.208 1.00 70.88 200 TRP A CA 1
ATOM 1552 C C . TRP A 1 200 ? -16.431 4.440 -5.759 1.00 70.88 200 TRP A C 1
ATOM 1554 O O . TRP A 1 200 ? -16.881 3.533 -5.064 1.00 70.88 200 TRP A O 1
ATOM 1564 N N . ASP A 1 201 ? -16.824 4.650 -7.008 1.00 78.56 201 ASP A N 1
ATOM 1565 C CA . ASP A 1 201 ? -17.892 3.895 -7.644 1.00 78.56 201 ASP A CA 1
ATOM 1566 C C . ASP A 1 201 ? -17.398 2.599 -8.314 1.00 78.56 201 ASP A C 1
ATOM 1568 O O . ASP A 1 201 ? -16.206 2.277 -8.391 1.00 78.56 201 ASP A O 1
ATOM 1572 N N . LYS A 1 202 ? -18.355 1.842 -8.860 1.00 84.06 202 LYS A N 1
ATOM 1573 C CA . LYS A 1 202 ? -18.077 0.598 -9.589 1.00 84.06 202 LYS A CA 1
ATOM 1574 C C . LYS A 1 202 ? -17.186 0.814 -10.818 1.00 84.06 202 LYS A C 1
ATOM 1576 O O . LYS A 1 202 ? -16.429 -0.086 -11.176 1.00 84.06 202 LYS A O 1
ATOM 1581 N N . ALA A 1 203 ? -17.255 1.977 -11.470 1.00 87.50 203 ALA A N 1
ATOM 1582 C CA . ALA A 1 203 ? -16.439 2.270 -12.646 1.00 87.50 203 ALA A CA 1
ATOM 1583 C C . ALA A 1 203 ? -14.965 2.481 -12.265 1.00 87.50 203 ALA A C 1
ATOM 1585 O O . ALA A 1 203 ? -14.075 1.984 -12.958 1.00 87.50 203 ALA A O 1
ATOM 1586 N N . LYS A 1 204 ? -14.700 3.157 -11.143 1.00 87.69 204 LYS A N 1
ATOM 1587 C CA . LYS A 1 204 ? -13.359 3.295 -10.561 1.00 87.69 204 LYS A CA 1
ATOM 1588 C C . LYS A 1 204 ? -12.809 1.951 -10.090 1.00 87.69 204 LYS A C 1
ATOM 1590 O O . LYS A 1 204 ? -11.665 1.650 -10.414 1.00 87.69 204 LYS A O 1
ATOM 1595 N N . ASN A 1 205 ? -13.619 1.109 -9.436 1.00 91.19 205 ASN A N 1
ATOM 1596 C CA . ASN A 1 205 ? -13.224 -0.266 -9.081 1.00 91.19 205 ASN A CA 1
ATOM 1597 C C . ASN A 1 205 ? -12.805 -1.073 -10.313 1.00 91.19 205 ASN A C 1
ATOM 1599 O O . ASN A 1 205 ? -11.758 -1.714 -10.314 1.00 91.19 205 ASN A O 1
ATOM 1603 N N . LYS A 1 206 ? -13.589 -0.996 -11.395 1.00 92.75 206 LYS A N 1
ATOM 1604 C CA . LYS A 1 206 ? -13.269 -1.688 -12.644 1.00 92.75 206 LYS A CA 1
ATOM 1605 C C . LYS A 1 206 ? -11.935 -1.217 -13.232 1.00 92.75 206 LYS A C 1
ATOM 1607 O O . LYS A 1 206 ? -11.107 -2.058 -13.560 1.00 92.75 206 LYS A O 1
ATOM 1612 N N . LYS A 1 207 ? -11.701 0.098 -13.315 1.00 91.94 207 LYS A N 1
ATOM 1613 C CA . LYS A 1 207 ? -10.432 0.657 -13.821 1.00 91.94 207 LYS A CA 1
ATOM 1614 C C . LYS A 1 207 ? -9.237 0.272 -12.948 1.00 91.94 207 LYS A C 1
ATOM 1616 O O . LYS A 1 207 ? -8.202 -0.109 -13.484 1.00 91.94 207 LYS A O 1
ATOM 1621 N N . LEU A 1 208 ? -9.398 0.346 -11.625 1.00 93.31 208 LEU A N 1
ATOM 1622 C CA . LEU A 1 208 ? -8.394 -0.098 -10.659 1.00 93.31 208 LEU A CA 1
ATOM 1623 C C . LEU A 1 208 ? -8.032 -1.564 -10.915 1.00 93.31 208 LEU A C 1
ATOM 1625 O O . LEU A 1 208 ? -6.868 -1.880 -11.139 1.00 93.31 208 LEU A O 1
ATOM 1629 N N . HIS A 1 209 ? -9.037 -2.443 -10.936 1.00 96.06 209 HIS A N 1
ATOM 1630 C CA . HIS A 1 209 ? -8.846 -3.865 -11.194 1.00 96.06 209 HIS A CA 1
ATOM 1631 C C . HIS A 1 209 ? -8.150 -4.107 -12.535 1.00 96.06 209 HIS A C 1
ATOM 1633 O O . HIS A 1 209 ? -7.132 -4.785 -12.561 1.00 96.06 209 HIS A O 1
ATOM 1639 N N . GLU A 1 210 ? -8.638 -3.522 -13.632 1.00 95.50 210 GLU A N 1
ATOM 1640 C CA . GLU A 1 210 ? -8.046 -3.687 -14.965 1.00 95.50 210 GLU A CA 1
ATOM 1641 C C . GLU A 1 210 ? -6.569 -3.285 -15.010 1.00 95.50 210 GLU A C 1
ATOM 1643 O O . GLU A 1 210 ? -5.785 -3.930 -15.713 1.00 95.50 210 GLU A O 1
ATOM 1648 N N . SER A 1 211 ? -6.185 -2.258 -14.251 1.00 94.75 211 SER A N 1
ATOM 1649 C CA . SER A 1 211 ? -4.805 -1.792 -14.198 1.00 94.75 211 SER A CA 1
ATOM 1650 C C . SER A 1 211 ? -3.890 -2.763 -13.443 1.00 94.75 211 SER A C 1
ATOM 1652 O O . SER A 1 211 ? -2.800 -3.073 -13.922 1.00 94.75 211 SER A O 1
ATOM 1654 N N . ILE A 1 212 ? -4.339 -3.326 -12.318 1.00 96.69 212 ILE A N 1
ATOM 1655 C CA . ILE A 1 212 ? -3.503 -4.195 -11.466 1.00 96.69 212 ILE A CA 1
ATOM 1656 C C . ILE A 1 212 ? -3.768 -5.703 -11.633 1.00 96.69 212 ILE A C 1
ATOM 1658 O O . ILE A 1 212 ? -3.145 -6.515 -10.952 1.00 96.69 212 ILE A O 1
ATOM 1662 N N . GLN A 1 213 ? -4.674 -6.109 -12.532 1.00 96.88 213 GLN A N 1
ATOM 1663 C CA . GLN A 1 213 ? -5.162 -7.496 -12.669 1.00 96.88 213 GLN A CA 1
ATOM 1664 C C . GLN A 1 213 ? -4.062 -8.552 -12.876 1.00 96.88 213 GLN A C 1
ATOM 1666 O O . GLN A 1 213 ? -4.243 -9.712 -12.511 1.00 96.88 213 GLN A O 1
ATOM 1671 N N . LYS A 1 214 ? -2.924 -8.181 -13.478 1.00 95.88 214 LYS A N 1
ATOM 1672 C CA . LYS A 1 214 ? -1.804 -9.104 -13.751 1.00 95.88 214 LYS A CA 1
ATOM 1673 C C . LYS A 1 214 ? -0.673 -9.011 -12.722 1.00 95.88 214 LYS A C 1
ATOM 1675 O O . LYS A 1 214 ? 0.416 -9.518 -12.988 1.00 95.88 214 LYS A O 1
ATOM 1680 N N . GLY A 1 215 ? -0.913 -8.333 -11.604 1.00 96.00 215 GLY A N 1
ATOM 1681 C CA . GLY A 1 215 ? 0.104 -7.977 -10.626 1.00 96.00 215 GLY A CA 1
ATOM 1682 C C . GLY A 1 215 ? 0.533 -6.518 -10.747 1.00 96.00 215 GLY A C 1
ATOM 1683 O O . GLY A 1 215 ? 0.151 -5.800 -11.678 1.00 96.00 215 GLY A O 1
ATOM 1684 N N . PHE A 1 216 ? 1.311 -6.063 -9.775 1.00 96.56 216 PHE A N 1
ATOM 1685 C CA . PHE A 1 216 ? 1.745 -4.672 -9.667 1.00 96.56 216 PHE A CA 1
ATOM 1686 C C . PHE A 1 216 ? 3.009 -4.551 -8.819 1.00 96.56 216 PHE A C 1
ATOM 1688 O O . PHE A 1 216 ? 3.359 -5.458 -8.065 1.00 96.56 216 PHE A O 1
ATOM 1695 N N . ILE A 1 217 ? 3.669 -3.401 -8.913 1.00 94.75 217 ILE A N 1
ATOM 1696 C CA . ILE A 1 217 ? 4.746 -3.008 -8.001 1.00 94.75 217 ILE A CA 1
ATOM 1697 C C . ILE A 1 217 ? 4.324 -1.822 -7.148 1.00 94.75 217 ILE A C 1
ATOM 1699 O O . ILE A 1 217 ? 3.548 -0.982 -7.596 1.00 94.75 217 ILE A O 1
ATOM 1703 N N . VAL A 1 218 ? 4.883 -1.739 -5.945 1.00 95.38 218 VAL A N 1
ATOM 1704 C CA . VAL A 1 218 ? 4.912 -0.538 -5.108 1.00 95.38 218 VAL A CA 1
ATOM 1705 C C . VAL A 1 218 ? 6.373 -0.138 -4.941 1.00 95.38 218 VAL A C 1
ATOM 1707 O O . VAL A 1 218 ? 7.144 -0.877 -4.326 1.00 95.38 218 VAL A O 1
ATOM 1710 N N . ALA A 1 219 ? 6.756 1.011 -5.494 1.00 92.56 219 ALA A N 1
ATOM 1711 C CA . ALA A 1 219 ? 8.130 1.505 -5.468 1.00 92.56 219 ALA A CA 1
ATOM 1712 C C . ALA A 1 219 ? 8.260 2.778 -4.626 1.00 92.56 219 ALA A C 1
ATOM 1714 O O . ALA A 1 219 ? 7.404 3.661 -4.694 1.00 92.56 219 ALA A O 1
ATOM 1715 N N . ARG A 1 220 ? 9.329 2.875 -3.831 1.00 90.25 220 ARG A N 1
ATOM 1716 C CA . ARG A 1 220 ? 9.624 4.027 -2.968 1.00 90.25 220 ARG A CA 1
ATOM 1717 C C . ARG A 1 220 ? 11.072 4.459 -3.143 1.00 90.25 220 ARG A C 1
ATOM 1719 O O . ARG A 1 220 ? 11.969 3.613 -3.103 1.00 90.25 220 ARG A O 1
ATOM 1726 N N . GLY A 1 221 ? 11.283 5.767 -3.253 1.00 87.62 221 GLY A N 1
ATOM 1727 C CA . GLY A 1 221 ? 12.604 6.367 -3.119 1.00 87.62 221 GLY A CA 1
ATOM 1728 C C . GLY A 1 221 ? 13.136 6.210 -1.696 1.00 87.62 221 GLY A C 1
ATOM 1729 O O . GLY A 1 221 ? 12.372 6.078 -0.733 1.00 87.62 221 GLY A O 1
ATOM 1730 N N . GLY A 1 222 ? 14.455 6.195 -1.565 1.00 82.88 222 GLY A N 1
ATOM 1731 C CA . GLY A 1 222 ? 15.146 6.056 -0.299 1.00 82.88 222 GLY A CA 1
ATOM 1732 C C . GLY A 1 222 ? 16.372 6.950 -0.211 1.00 82.88 222 GLY A C 1
ATOM 1733 O O . GLY A 1 222 ? 16.962 7.352 -1.212 1.00 82.88 222 GLY A O 1
ATOM 1734 N N . LYS A 1 223 ? 16.753 7.254 1.027 1.00 78.94 223 LYS A N 1
ATOM 1735 C CA . LYS A 1 223 ? 17.913 8.072 1.373 1.00 78.94 223 LYS A CA 1
ATOM 1736 C C . LYS A 1 223 ? 18.852 7.253 2.241 1.00 78.94 223 LYS A C 1
ATOM 1738 O O . LYS A 1 223 ? 18.434 6.662 3.238 1.00 78.94 223 LYS A O 1
ATOM 1743 N N . TYR A 1 224 ? 20.122 7.235 1.867 1.00 76.81 224 TYR A N 1
ATOM 1744 C CA . TYR A 1 224 ? 21.163 6.632 2.683 1.00 76.81 224 TYR A CA 1
ATOM 1745 C C . TYR A 1 224 ? 21.608 7.586 3.786 1.00 76.81 224 TYR A C 1
ATOM 1747 O O . TYR A 1 224 ? 21.901 8.753 3.523 1.00 76.81 224 TYR A O 1
ATOM 1755 N N . MET A 1 225 ? 21.700 7.072 5.008 1.00 73.38 225 MET A N 1
ATOM 1756 C CA . MET A 1 225 ? 22.119 7.823 6.188 1.00 73.38 225 MET A CA 1
ATOM 1757 C C . MET A 1 225 ? 23.254 7.081 6.898 1.00 73.38 225 MET A C 1
ATOM 1759 O O . MET A 1 225 ? 23.162 5.877 7.133 1.00 73.38 225 MET A O 1
ATOM 1763 N N . SER A 1 226 ? 24.317 7.800 7.262 1.00 69.69 226 SER A N 1
ATOM 1764 C CA . SER A 1 226 ? 25.472 7.273 8.002 1.00 69.69 226 SER A CA 1
ATOM 1765 C C . SER A 1 226 ? 25.900 8.257 9.086 1.00 69.69 226 SER A C 1
ATOM 1767 O O . SER A 1 226 ? 25.884 9.463 8.856 1.00 69.69 226 SER A O 1
ATOM 1769 N N . LYS A 1 227 ? 26.345 7.735 10.235 1.00 61.44 227 LYS A N 1
ATOM 1770 C CA . LYS A 1 227 ? 26.847 8.534 11.367 1.00 61.44 227 LYS A CA 1
ATOM 1771 C C . LYS A 1 227 ? 28.199 9.201 11.107 1.00 61.44 227 LYS A C 1
ATOM 1773 O O . LYS A 1 227 ? 28.532 10.194 11.735 1.00 61.44 227 LYS A O 1
ATOM 1778 N N . THR A 1 228 ? 29.024 8.626 10.234 1.00 53.97 228 THR A N 1
ATOM 1779 C CA . THR A 1 228 ? 30.456 8.967 10.125 1.00 53.97 228 THR A CA 1
ATOM 1780 C C . THR A 1 228 ? 30.770 10.052 9.094 1.00 53.97 228 THR A C 1
ATOM 1782 O O . THR A 1 228 ? 31.940 10.322 8.833 1.00 53.97 228 THR A O 1
ATOM 1785 N N . ARG A 1 229 ? 29.761 10.696 8.490 1.00 48.84 229 ARG A N 1
ATOM 1786 C CA . ARG A 1 229 ? 29.969 11.645 7.384 1.00 48.84 229 ARG A CA 1
ATOM 1787 C C . ARG A 1 229 ? 29.397 13.035 7.668 1.00 48.84 229 ARG A C 1
ATOM 1789 O O . ARG A 1 229 ? 28.587 13.549 6.908 1.00 48.84 229 ARG A O 1
ATOM 1796 N N . SER A 1 230 ? 29.915 13.694 8.699 1.00 40.81 230 SER A N 1
ATOM 1797 C CA . SER A 1 230 ? 29.692 15.119 9.001 1.00 40.81 230 SER A CA 1
ATOM 1798 C C . SER A 1 230 ? 30.407 16.090 8.033 1.00 40.81 230 SER A C 1
ATOM 1800 O O . SER A 1 230 ? 30.824 17.176 8.422 1.00 40.81 230 SER A O 1
ATOM 1802 N N . GLY A 1 231 ? 30.561 15.734 6.749 1.00 38.97 231 GLY A N 1
ATOM 1803 C CA . GLY A 1 231 ? 31.253 16.609 5.785 1.00 38.97 231 GLY A CA 1
ATOM 1804 C C . GLY A 1 231 ? 31.505 16.060 4.378 1.00 38.97 231 GLY A C 1
ATOM 1805 O O . GLY A 1 231 ? 32.243 16.672 3.614 1.00 38.97 231 GLY A O 1
ATOM 1806 N N . GLY A 1 232 ? 30.923 14.921 4.003 1.00 37.12 232 GLY A N 1
ATOM 1807 C CA . GLY A 1 232 ? 31.020 14.392 2.642 1.00 37.12 232 GLY A CA 1
ATOM 1808 C C . GLY A 1 232 ? 29.625 14.235 2.076 1.00 37.12 232 GLY A C 1
ATOM 1809 O O . GLY A 1 232 ? 28.809 13.573 2.711 1.00 37.12 232 GLY A O 1
ATOM 1810 N N . THR A 1 233 ? 29.369 14.851 0.921 1.00 40.69 233 THR A N 1
ATOM 1811 C CA . THR A 1 233 ? 28.124 14.761 0.145 1.00 40.69 233 THR A CA 1
ATOM 1812 C C . THR A 1 233 ? 27.430 13.417 0.369 1.00 40.69 233 THR A C 1
ATOM 1814 O O . THR A 1 233 ? 27.988 12.352 0.071 1.00 40.69 233 THR A O 1
ATOM 1817 N N . GLY A 1 234 ? 26.236 13.455 0.975 1.00 47.84 234 GLY A N 1
ATOM 1818 C CA . GLY A 1 234 ? 25.362 12.287 1.023 1.00 47.84 234 GLY A CA 1
ATOM 1819 C C . GLY A 1 234 ? 25.277 11.715 -0.388 1.00 47.84 234 GLY A C 1
ATOM 1820 O O . GLY A 1 234 ? 25.250 12.485 -1.352 1.00 47.84 234 GLY A O 1
ATOM 1821 N N . MET A 1 235 ? 25.341 10.387 -0.528 1.00 50.66 235 MET A N 1
ATOM 1822 C CA . MET A 1 235 ? 25.113 9.797 -1.847 1.00 50.66 235 MET A CA 1
ATOM 1823 C C . MET A 1 235 ? 23.796 10.358 -2.398 1.00 50.66 235 MET A C 1
ATOM 1825 O O . MET A 1 235 ? 22.855 10.518 -1.611 1.00 50.66 235 MET A O 1
ATOM 1829 N N . PRO A 1 236 ? 23.768 10.746 -3.686 1.00 54.50 236 PRO A N 1
ATOM 1830 C CA . PRO A 1 236 ? 22.614 11.411 -4.254 1.00 54.50 236 PRO A CA 1
ATOM 1831 C C . PRO A 1 236 ? 21.379 10.547 -4.022 1.00 54.50 236 PRO A C 1
ATOM 1833 O O . PRO A 1 236 ? 21.419 9.324 -4.134 1.00 54.50 236 PRO A O 1
ATOM 1836 N N . GLU A 1 237 ? 20.297 11.206 -3.633 1.00 59.25 237 GLU A N 1
ATOM 1837 C CA . GLU A 1 237 ? 18.973 10.609 -3.656 1.00 59.25 237 GLU A CA 1
ATOM 1838 C C . GLU A 1 237 ? 18.724 10.003 -5.041 1.00 59.25 237 GLU A C 1
ATOM 1840 O O . GLU A 1 237 ? 19.071 10.619 -6.053 1.00 59.25 237 GLU A O 1
ATOM 1845 N N . GLN A 1 238 ? 18.164 8.791 -5.093 1.00 65.38 238 GLN A N 1
ATOM 1846 C CA . GLN A 1 238 ? 17.888 8.159 -6.376 1.00 65.38 238 GLN A CA 1
ATOM 1847 C C . GLN A 1 238 ? 16.902 9.022 -7.162 1.00 65.38 238 GLN A C 1
ATOM 1849 O O . GLN A 1 238 ? 15.767 9.230 -6.729 1.00 65.38 238 GLN A O 1
ATOM 1854 N N . ASP A 1 239 ? 17.318 9.451 -8.350 1.00 73.50 239 ASP A N 1
ATOM 1855 C CA . ASP A 1 239 ? 16.449 10.161 -9.276 1.00 73.50 239 ASP A CA 1
ATOM 1856 C C . ASP A 1 239 ? 15.300 9.251 -9.741 1.00 73.50 239 ASP A C 1
ATOM 1858 O O . ASP A 1 239 ? 15.519 8.165 -10.294 1.00 73.50 239 ASP A O 1
ATOM 1862 N N . TYR A 1 240 ? 14.068 9.712 -9.509 1.00 80.81 240 TYR A N 1
ATOM 1863 C CA . TYR A 1 240 ? 12.843 9.050 -9.947 1.00 80.81 240 TYR A CA 1
ATOM 1864 C C . TYR A 1 240 ? 12.862 8.769 -11.452 1.00 80.81 240 TYR A C 1
ATOM 1866 O O . TYR A 1 240 ? 12.482 7.680 -11.886 1.00 80.81 240 TYR A O 1
ATOM 1874 N N . GLU A 1 241 ? 13.344 9.723 -12.253 1.00 82.75 241 GLU A N 1
ATOM 1875 C CA . GLU A 1 241 ? 13.398 9.578 -13.709 1.00 82.75 241 GLU A CA 1
ATOM 1876 C C . GLU A 1 241 ? 14.385 8.478 -14.123 1.00 82.75 241 GLU A C 1
ATOM 1878 O O . GLU A 1 241 ? 14.111 7.712 -15.051 1.00 82.75 241 GLU A O 1
ATOM 1883 N N . GLY A 1 242 ? 15.494 8.336 -13.391 1.00 79.75 242 GLY A N 1
ATOM 1884 C CA . GLY A 1 242 ? 16.458 7.251 -13.564 1.00 79.75 242 GLY A CA 1
ATOM 1885 C C . GLY A 1 242 ? 15.842 5.872 -13.312 1.00 79.75 242 GLY A C 1
ATOM 1886 O O . GLY A 1 242 ? 15.967 4.981 -14.160 1.00 79.75 242 GLY A O 1
ATOM 1887 N N . TRP A 1 243 ? 15.124 5.709 -12.192 1.00 84.81 243 TRP A N 1
ATOM 1888 C CA . TRP A 1 243 ? 14.377 4.477 -11.898 1.00 84.81 243 TRP A CA 1
ATOM 1889 C C . TRP A 1 243 ? 13.335 4.185 -12.982 1.00 84.81 243 TRP A C 1
ATOM 1891 O O . TRP A 1 243 ? 13.317 3.086 -13.543 1.00 84.81 243 TRP A O 1
ATOM 1901 N N . LEU A 1 244 ? 12.513 5.181 -13.329 1.00 84.75 244 LEU A N 1
ATOM 1902 C CA . LEU A 1 244 ? 11.432 5.039 -14.300 1.00 84.75 244 LEU A CA 1
ATOM 1903 C C . LEU A 1 244 ? 11.975 4.615 -15.668 1.00 84.75 244 LEU A C 1
ATOM 1905 O O . LEU A 1 244 ? 11.493 3.645 -16.259 1.00 84.75 244 LEU A O 1
ATOM 1909 N N . ARG A 1 245 ? 13.011 5.298 -16.169 1.00 80.81 245 ARG A N 1
ATOM 1910 C CA . ARG A 1 245 ? 13.630 5.002 -17.467 1.00 80.81 245 ARG A CA 1
ATOM 1911 C C . ARG A 1 245 ? 14.081 3.549 -17.552 1.00 80.81 245 ARG A C 1
ATOM 1913 O O . ARG A 1 245 ? 13.803 2.877 -18.539 1.00 80.81 245 ARG A O 1
ATOM 1920 N N . LEU A 1 246 ? 14.770 3.056 -16.532 1.00 77.38 246 LEU A N 1
ATOM 1921 C CA . LEU A 1 246 ? 15.351 1.715 -16.533 1.00 77.38 246 LEU A CA 1
ATOM 1922 C C . LEU A 1 246 ? 14.302 0.623 -16.300 1.00 77.38 246 LEU A C 1
ATOM 1924 O O . LEU A 1 246 ? 14.345 -0.409 -16.975 1.00 77.38 246 LEU A O 1
ATOM 1928 N N . LYS A 1 247 ? 13.290 0.883 -15.463 1.00 82.81 247 LYS A N 1
ATOM 1929 C CA . LYS A 1 247 ? 12.151 -0.028 -15.308 1.00 82.81 247 LYS A CA 1
ATOM 1930 C C . LYS A 1 247 ? 11.386 -0.209 -16.626 1.00 82.81 247 LYS A C 1
ATOM 1932 O O . LYS A 1 247 ? 10.970 -1.322 -16.938 1.00 82.81 247 LYS A O 1
ATOM 1937 N N . ASN A 1 248 ? 11.294 0.833 -17.458 1.00 78.38 248 ASN A N 1
ATOM 1938 C CA . ASN A 1 248 ? 10.728 0.733 -18.811 1.00 78.38 248 ASN A CA 1
ATOM 1939 C C . ASN A 1 248 ? 11.551 -0.124 -19.781 1.00 78.38 248 ASN A C 1
ATOM 1941 O O . ASN A 1 248 ? 10.980 -0.724 -20.690 1.00 78.38 248 ASN A O 1
ATOM 1945 N N . PHE A 1 249 ? 12.866 -0.229 -19.588 1.00 75.31 249 PHE A N 1
ATOM 1946 C CA . PHE A 1 249 ? 13.704 -1.172 -20.336 1.00 75.31 249 PHE A CA 1
ATOM 1947 C C . PHE A 1 249 ? 13.615 -2.609 -19.788 1.00 75.31 249 PHE A C 1
ATOM 1949 O O . PHE A 1 249 ? 14.319 -3.494 -20.271 1.00 75.31 249 PHE A O 1
ATOM 1956 N N . GLY A 1 250 ? 12.762 -2.853 -18.784 1.00 67.44 250 GLY A N 1
ATOM 1957 C CA . GLY A 1 250 ? 12.660 -4.120 -18.057 1.00 67.44 250 GLY A CA 1
ATOM 1958 C C . GLY A 1 250 ? 13.934 -4.484 -17.302 1.00 67.44 250 GLY A C 1
ATOM 1959 O O . GLY A 1 250 ? 14.182 -5.659 -17.039 1.00 67.44 250 GLY A O 1
ATOM 1960 N N . MET A 1 251 ? 14.755 -3.486 -16.969 1.00 67.62 251 MET A N 1
ATOM 1961 C CA . MET A 1 251 ? 15.923 -3.668 -16.123 1.00 67.62 251 MET A CA 1
ATOM 1962 C C . MET A 1 251 ? 15.515 -3.523 -14.658 1.00 67.62 251 MET A C 1
ATOM 1964 O O . MET A 1 251 ? 14.866 -2.551 -14.272 1.00 67.62 251 MET A O 1
ATOM 1968 N N . ASN A 1 252 ? 15.931 -4.479 -13.829 1.00 61.03 252 ASN A N 1
ATOM 1969 C CA . ASN A 1 252 ? 15.823 -4.363 -12.379 1.00 61.03 252 ASN A CA 1
ATOM 1970 C C . ASN A 1 252 ? 17.068 -3.640 -11.864 1.00 61.03 252 ASN A C 1
ATOM 1972 O O . ASN A 1 252 ? 18.177 -4.156 -11.994 1.00 61.03 252 ASN A O 1
ATOM 1976 N N . ILE A 1 253 ? 16.888 -2.450 -11.296 1.00 55.66 253 ILE A N 1
ATOM 1977 C CA . ILE A 1 253 ? 17.971 -1.703 -10.658 1.00 55.66 253 ILE A CA 1
ATOM 1978 C C . ILE A 1 253 ? 17.862 -1.872 -9.154 1.00 55.66 253 ILE A C 1
ATOM 1980 O O . ILE A 1 253 ? 16.864 -1.471 -8.560 1.00 55.66 253 ILE A O 1
ATOM 1984 N N . SER A 1 254 ? 18.938 -2.322 -8.532 1.00 51.47 254 SER A N 1
ATOM 1985 C CA . SER A 1 254 ? 19.345 -1.720 -7.275 1.00 51.47 254 SER A CA 1
ATOM 1986 C C . SER A 1 254 ? 20.543 -0.842 -7.587 1.00 51.47 254 SER A C 1
ATOM 1988 O O . SER A 1 254 ? 21.542 -1.337 -8.117 1.00 51.47 254 SER A O 1
ATOM 1990 N N . GLU A 1 255 ? 20.507 0.440 -7.214 1.00 52.88 255 GLU A N 1
ATOM 1991 C CA . GLU A 1 255 ? 21.751 1.088 -6.807 1.00 52.88 255 GLU A CA 1
ATOM 1992 C C . GLU A 1 255 ? 22.180 0.354 -5.546 1.00 52.88 255 GLU A C 1
ATOM 1994 O O . GLU A 1 255 ? 21.800 0.689 -4.425 1.00 52.88 255 GLU A O 1
ATOM 1999 N N . THR A 1 256 ? 22.831 -0.785 -5.772 1.00 52.66 256 THR A N 1
ATOM 2000 C CA . THR A 1 256 ? 23.365 -1.632 -4.727 1.00 52.66 256 THR A CA 1
ATOM 2001 C C . THR A 1 256 ? 24.519 -0.829 -4.187 1.00 52.66 256 THR A C 1
ATOM 2003 O O . THR A 1 256 ? 25.580 -0.746 -4.809 1.00 52.66 256 THR A O 1
ATOM 2006 N N . MET A 1 257 ? 24.278 -0.152 -3.072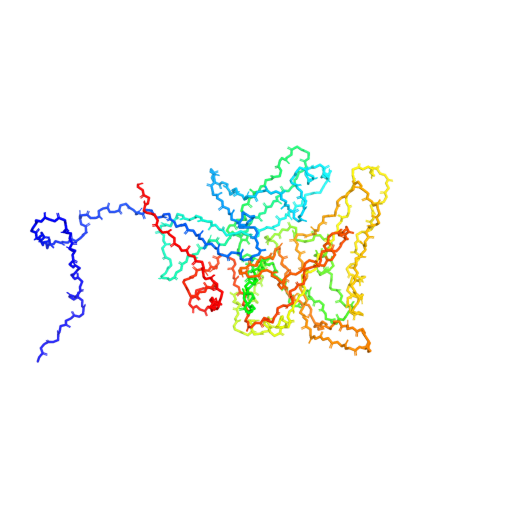 1.00 55.19 257 MET A N 1
ATOM 2007 C CA . MET A 1 257 ? 25.351 0.516 -2.364 1.00 55.19 257 MET A CA 1
ATOM 2008 C C . MET A 1 257 ? 26.343 -0.602 -2.032 1.00 55.19 257 MET A C 1
ATOM 2010 O O . MET A 1 257 ? 25.918 -1.646 -1.536 1.00 55.19 257 MET A O 1
ATOM 2014 N N . GLY A 1 258 ? 27.615 -0.446 -2.421 1.00 51.91 258 GLY A N 1
ATOM 2015 C CA . GLY A 1 258 ? 28.657 -1.461 -2.214 1.00 51.91 258 GLY A CA 1
ATOM 2016 C C . GLY A 1 258 ? 28.871 -1.778 -0.726 1.00 51.91 258 GLY A C 1
ATOM 2017 O O . GLY A 1 258 ? 27.975 -1.614 0.093 1.00 51.91 258 GLY A O 1
ATOM 2018 N N . ASN A 1 259 ? 30.070 -2.196 -0.316 1.00 46.72 259 ASN A N 1
ATOM 2019 C CA . ASN A 1 259 ? 30.386 -2.433 1.105 1.00 46.72 259 ASN A CA 1
ATOM 2020 C C . ASN A 1 259 ? 30.423 -1.124 1.931 1.00 46.72 259 ASN A C 1
ATOM 2022 O O . ASN A 1 259 ? 31.451 -0.757 2.491 1.00 46.72 259 ASN A O 1
ATOM 2026 N N . VAL A 1 260 ? 29.312 -0.393 2.010 1.00 56.31 260 VAL A N 1
ATOM 2027 C CA . VAL A 1 260 ? 29.125 0.754 2.890 1.00 56.31 260 VAL A CA 1
ATOM 2028 C C . VAL A 1 260 ? 28.599 0.190 4.207 1.00 56.31 260 VAL A C 1
ATOM 2030 O O . VAL A 1 260 ? 27.404 -0.071 4.375 1.00 56.31 260 VAL A O 1
ATOM 2033 N N . GLN A 1 261 ? 29.529 -0.144 5.099 1.00 57.34 261 GLN A N 1
ATOM 2034 C CA . GLN A 1 261 ? 29.243 -0.928 6.304 1.00 57.34 261 GLN A CA 1
ATOM 2035 C C . GLN A 1 261 ? 28.458 -0.127 7.364 1.00 57.34 261 GLN A C 1
ATOM 2037 O O . GLN A 1 261 ? 27.607 -0.709 8.032 1.00 57.34 261 GLN A O 1
ATOM 2042 N N . ASP A 1 262 ? 28.600 1.204 7.408 1.00 66.62 262 ASP A N 1
ATOM 2043 C CA . ASP A 1 262 ? 28.212 2.013 8.583 1.00 66.62 262 ASP A CA 1
ATOM 2044 C C . ASP A 1 262 ? 26.912 2.837 8.468 1.00 66.62 262 ASP A C 1
ATOM 2046 O O . ASP A 1 262 ? 26.655 3.709 9.301 1.00 66.62 262 ASP A O 1
ATOM 2050 N N . GLY A 1 263 ? 26.071 2.595 7.459 1.00 70.44 263 GLY A N 1
ATOM 2051 C CA . GLY A 1 263 ? 24.807 3.331 7.296 1.00 70.44 263 GLY A CA 1
ATOM 2052 C C . GLY A 1 263 ? 23.611 2.479 6.894 1.00 70.44 263 GLY A C 1
ATOM 2053 O O . GLY A 1 263 ? 23.757 1.325 6.495 1.00 70.44 263 GLY A O 1
ATOM 2054 N N . GLU A 1 264 ? 22.420 3.054 7.001 1.00 77.12 264 GLU A N 1
ATOM 2055 C CA . GLU A 1 264 ? 21.138 2.413 6.694 1.00 77.12 264 GLU A CA 1
ATOM 2056 C C . GLU A 1 264 ? 20.423 3.180 5.571 1.00 77.12 264 GLU A C 1
ATOM 2058 O O . GLU A 1 264 ? 20.647 4.381 5.385 1.00 77.12 264 GLU A O 1
ATOM 2063 N N . VAL A 1 265 ? 19.565 2.492 4.812 1.00 79.62 265 VAL A N 1
ATOM 2064 C CA . VAL A 1 265 ? 18.684 3.148 3.836 1.00 79.62 265 VAL A CA 1
ATOM 2065 C C . VAL A 1 265 ? 17.298 3.305 4.426 1.00 79.62 265 VAL A C 1
ATOM 2067 O O . VAL A 1 265 ? 16.673 2.332 4.840 1.00 79.62 265 VAL A O 1
ATOM 2070 N N . PHE A 1 266 ? 16.797 4.531 4.386 1.00 79.50 266 PHE A N 1
ATOM 2071 C CA . PHE A 1 266 ? 15.447 4.856 4.802 1.00 79.50 266 PHE A CA 1
ATOM 2072 C C . PHE A 1 266 ? 14.586 5.156 3.598 1.00 79.50 266 PHE A C 1
ATOM 2074 O O . PHE A 1 266 ? 14.898 6.057 2.821 1.00 79.50 266 PHE A O 1
ATOM 2081 N N . TYR A 1 267 ? 13.488 4.425 3.468 1.00 84.81 267 TYR A N 1
ATOM 2082 C CA . TYR A 1 267 ? 12.556 4.624 2.373 1.00 84.81 267 TYR A CA 1
ATOM 2083 C C . TYR A 1 267 ? 11.512 5.660 2.754 1.00 84.81 267 TYR A C 1
ATOM 2085 O O . TYR A 1 267 ? 11.085 5.752 3.910 1.00 84.81 267 TYR A O 1
ATOM 2093 N N . ASN A 1 268 ? 11.058 6.417 1.767 1.00 87.81 268 ASN A N 1
ATOM 2094 C CA . ASN A 1 268 ? 9.974 7.360 1.960 1.00 87.81 268 ASN A CA 1
ATOM 2095 C C . ASN A 1 268 ? 8.678 6.632 2.350 1.00 87.81 268 ASN A C 1
ATOM 2097 O O . ASN A 1 268 ? 8.508 5.421 2.184 1.00 87.81 268 ASN A O 1
ATOM 2101 N N . ASN A 1 269 ? 7.773 7.369 2.984 1.00 88.12 269 ASN A N 1
ATOM 2102 C CA . ASN A 1 269 ? 6.636 6.805 3.716 1.00 88.12 269 ASN A CA 1
ATOM 2103 C C . ASN A 1 269 ? 5.428 6.449 2.849 1.00 88.12 269 ASN A C 1
ATOM 2105 O O . ASN A 1 269 ? 4.362 6.142 3.373 1.00 88.12 269 ASN A O 1
ATOM 2109 N N . THR A 1 270 ? 5.603 6.520 1.539 1.00 91.81 270 THR A N 1
ATOM 2110 C CA . THR A 1 270 ? 4.585 6.271 0.537 1.00 91.81 270 THR A CA 1
ATOM 2111 C C . THR A 1 270 ? 5.257 5.754 -0.730 1.00 91.81 270 THR A C 1
ATOM 2113 O O . THR A 1 270 ? 6.465 5.939 -0.908 1.00 91.81 270 THR A O 1
ATOM 2116 N N . GLY A 1 271 ? 4.503 5.078 -1.589 1.00 92.19 271 GLY A N 1
ATOM 2117 C CA . GLY A 1 271 ? 5.021 4.515 -2.829 1.00 92.19 271 GLY A CA 1
ATOM 2118 C C . GLY A 1 271 ? 4.195 4.858 -4.051 1.00 92.19 271 GLY A C 1
ATOM 2119 O O . GLY A 1 271 ? 3.038 5.249 -3.953 1.00 92.19 271 GLY A O 1
ATOM 2120 N N . ILE A 1 272 ? 4.807 4.665 -5.210 1.00 93.06 272 ILE A N 1
ATOM 2121 C CA . ILE A 1 272 ? 4.170 4.751 -6.520 1.00 93.06 272 ILE A CA 1
ATOM 2122 C C . ILE A 1 272 ? 3.765 3.342 -6.929 1.00 93.06 272 ILE A C 1
ATOM 2124 O O . ILE A 1 272 ? 4.568 2.411 -6.814 1.00 93.06 272 ILE A O 1
ATOM 2128 N N . VAL A 1 273 ? 2.527 3.188 -7.399 1.00 94.62 273 VAL A N 1
ATOM 2129 C CA . VAL A 1 273 ? 2.025 1.897 -7.875 1.00 94.62 273 VAL A CA 1
ATOM 2130 C C . VAL A 1 273 ? 2.010 1.847 -9.385 1.00 94.62 273 VAL A C 1
ATOM 2132 O O . VAL A 1 273 ? 1.596 2.796 -10.056 1.00 94.62 273 VAL A O 1
ATOM 2135 N N . TRP A 1 274 ? 2.447 0.710 -9.916 1.00 93.19 274 TRP A N 1
ATOM 2136 C CA . TRP A 1 274 ? 2.445 0.477 -11.346 1.00 93.19 274 TRP A CA 1
ATOM 2137 C C . TRP A 1 274 ? 1.985 -0.938 -11.685 1.00 93.19 274 TRP A C 1
ATOM 2139 O O . TRP A 1 274 ? 2.595 -1.925 -11.271 1.00 93.19 274 TRP A O 1
ATOM 2149 N N . GLY A 1 275 ? 0.883 -1.027 -12.429 1.00 94.62 275 GLY A N 1
ATOM 2150 C CA . GLY A 1 275 ? 0.301 -2.289 -12.870 1.00 94.62 275 GLY A CA 1
ATOM 2151 C C . GLY A 1 275 ? 1.102 -2.968 -13.983 1.00 94.62 275 GLY A C 1
ATOM 2152 O O . GLY A 1 275 ? 1.617 -2.316 -14.900 1.00 94.62 275 GLY A O 1
ATOM 2153 N N . LYS A 1 276 ? 1.189 -4.298 -13.915 1.00 93.19 276 LYS A N 1
ATOM 2154 C CA . LYS A 1 276 ? 1.852 -5.132 -14.920 1.00 93.19 276 LYS A CA 1
ATOM 2155 C C . LYS A 1 276 ? 0.936 -5.304 -16.136 1.00 93.19 276 LYS A C 1
ATOM 2157 O O . LYS A 1 276 ? -0.193 -5.777 -16.038 1.00 93.19 276 LYS A O 1
ATOM 2162 N N . LYS A 1 277 ? 1.446 -4.976 -17.322 1.00 90.81 277 LYS A N 1
ATOM 2163 C CA . LYS A 1 277 ? 0.755 -5.157 -18.612 1.00 90.81 277 LYS A CA 1
ATOM 2164 C C . LYS A 1 277 ? 0.987 -6.557 -19.177 1.00 90.81 277 LYS A C 1
ATOM 2166 O O . LYS A 1 277 ? 0.110 -7.122 -19.840 1.00 90.81 277 LYS A O 1
ATOM 2171 N N . GLY A 1 278 ? 2.157 -7.133 -18.917 1.00 88.06 278 GLY A N 1
ATOM 2172 C CA . GLY A 1 278 ? 2.538 -8.471 -19.357 1.00 88.06 278 GLY A CA 1
ATOM 2173 C C . GLY A 1 278 ? 4.049 -8.645 -19.385 1.00 88.06 278 GLY A C 1
ATOM 2174 O O . GLY A 1 278 ? 4.777 -7.938 -18.699 1.00 88.06 278 GLY A O 1
ATOM 2175 N N . GLU A 1 279 ? 4.517 -9.571 -20.210 1.00 87.25 279 GLU A N 1
ATOM 2176 C CA . GLU A 1 279 ? 5.936 -9.874 -20.375 1.00 87.25 279 GLU A CA 1
ATOM 2177 C C . GLU A 1 279 ? 6.248 -10.026 -21.865 1.00 87.25 279 GLU A C 1
ATOM 2179 O O . GLU A 1 279 ? 5.403 -10.454 -22.655 1.00 87.25 279 GLU A O 1
ATOM 2184 N N . GLN A 1 280 ? 7.460 -9.657 -22.264 1.00 84.31 280 GLN A N 1
ATOM 2185 C CA . GLN A 1 280 ? 7.993 -9.900 -23.595 1.00 84.31 280 GLN A CA 1
ATOM 2186 C C . GLN A 1 280 ? 9.239 -10.767 -23.484 1.00 84.31 280 GLN A C 1
ATOM 2188 O O . GLN A 1 280 ? 10.211 -10.401 -22.830 1.00 84.31 280 GLN A O 1
ATOM 2193 N N . LYS A 1 281 ? 9.221 -11.904 -24.177 1.00 82.50 281 LYS A N 1
ATOM 2194 C CA . LYS A 1 281 ? 10.370 -12.798 -24.269 1.00 82.50 281 LYS A CA 1
ATOM 2195 C C . LYS A 1 281 ? 11.229 -12.423 -25.477 1.00 82.50 281 LYS A C 1
ATOM 2197 O O . LYS A 1 281 ? 10.731 -12.385 -26.600 1.00 82.50 281 LYS A O 1
ATOM 2202 N N . LEU A 1 282 ? 12.510 -12.159 -25.247 1.00 78.38 282 LEU A N 1
ATOM 2203 C CA . LEU A 1 282 ? 13.532 -11.925 -26.268 1.00 78.38 282 LEU A CA 1
ATOM 2204 C C . LEU A 1 282 ? 14.630 -12.979 -26.097 1.00 78.38 282 LEU A C 1
ATOM 2206 O O . LEU A 1 282 ? 15.571 -12.813 -25.324 1.00 78.38 282 LEU A O 1
ATOM 2210 N N . GLY A 1 283 ? 14.472 -14.110 -26.788 1.00 82.81 283 GLY A N 1
ATOM 2211 C CA . GLY A 1 283 ? 15.347 -15.269 -26.614 1.00 82.81 283 GLY A CA 1
ATOM 2212 C C . GLY A 1 283 ? 15.230 -15.853 -25.202 1.00 82.81 283 GLY A C 1
ATOM 2213 O O . GLY A 1 283 ? 14.177 -16.375 -24.831 1.00 82.81 283 GLY A O 1
ATOM 2214 N N . TRP A 1 284 ? 16.312 -15.770 -24.425 1.00 75.69 284 TRP A N 1
ATOM 2215 C CA . TRP A 1 284 ? 16.360 -16.216 -23.026 1.00 75.69 284 TRP A CA 1
ATOM 2216 C C . TRP A 1 284 ? 15.943 -15.130 -22.022 1.00 75.69 284 TRP A C 1
ATOM 2218 O O . TRP A 1 284 ? 15.673 -15.449 -20.867 1.00 75.69 284 TRP A O 1
ATOM 2228 N N . LEU A 1 285 ? 15.859 -13.866 -22.450 1.00 74.50 285 LEU A N 1
ATOM 2229 C CA . LEU A 1 285 ? 15.508 -12.738 -21.593 1.00 74.50 285 LEU A CA 1
ATOM 2230 C C . LEU A 1 285 ? 13.985 -12.560 -21.524 1.00 74.50 285 LEU A C 1
ATOM 2232 O O . LEU A 1 285 ? 13.308 -12.560 -22.555 1.00 74.50 285 LEU A O 1
ATOM 2236 N N . VAL A 1 286 ? 13.448 -12.368 -20.318 1.00 78.44 286 VAL A N 1
ATOM 2237 C CA . VAL A 1 286 ? 12.050 -11.978 -20.087 1.00 78.44 286 VAL A CA 1
ATOM 2238 C C . VAL A 1 286 ? 12.035 -10.535 -19.596 1.00 78.44 286 VAL A C 1
ATOM 2240 O O . VAL A 1 286 ? 12.617 -10.225 -18.562 1.00 78.44 286 VAL A O 1
ATOM 2243 N N . ILE A 1 287 ? 11.396 -9.658 -20.366 1.00 81.88 287 ILE A N 1
ATOM 2244 C CA . ILE A 1 287 ? 11.252 -8.230 -20.079 1.00 81.88 287 ILE A CA 1
ATOM 2245 C C . ILE A 1 287 ? 9.831 -7.987 -19.594 1.00 81.88 287 ILE A C 1
ATOM 2247 O O . ILE A 1 287 ? 8.865 -8.242 -20.317 1.00 81.88 287 ILE A O 1
ATOM 2251 N N . GLU A 1 288 ? 9.694 -7.466 -18.384 1.00 85.56 288 GLU A N 1
ATOM 2252 C CA . GLU A 1 288 ? 8.396 -7.081 -17.843 1.00 85.56 288 GLU A CA 1
ATOM 2253 C C . GLU A 1 288 ? 7.883 -5.816 -18.525 1.00 85.56 288 GLU A C 1
ATOM 2255 O O . GLU A 1 288 ? 8.612 -4.841 -18.709 1.00 85.56 288 GLU A O 1
ATOM 2260 N N . LYS A 1 289 ? 6.607 -5.833 -18.905 1.00 87.88 289 LYS A N 1
ATOM 2261 C CA . LYS A 1 289 ? 5.907 -4.683 -19.464 1.00 87.88 289 LYS A CA 1
ATOM 2262 C C . LYS A 1 289 ? 4.940 -4.136 -18.441 1.00 87.88 289 LYS A C 1
ATOM 2264 O O . LYS A 1 289 ? 4.141 -4.879 -17.873 1.00 87.88 289 LYS A O 1
ATOM 2269 N N . TRP A 1 290 ? 4.947 -2.822 -18.315 1.00 89.62 290 TRP A N 1
ATOM 2270 C CA . TRP A 1 290 ? 4.108 -2.082 -17.386 1.00 89.62 290 TRP A CA 1
ATOM 2271 C C . TRP A 1 290 ? 3.039 -1.284 -18.132 1.00 89.62 290 TRP A C 1
ATOM 2273 O O . TRP A 1 290 ? 3.118 -1.098 -19.352 1.00 89.62 290 TRP A O 1
ATOM 2283 N N . ASN A 1 291 ? 2.000 -0.865 -17.415 1.00 90.81 291 ASN A N 1
ATOM 2284 C CA . ASN A 1 291 ? 0.948 -0.028 -17.984 1.00 90.81 291 ASN A CA 1
ATOM 2285 C C . ASN A 1 291 ? 1.503 1.330 -18.430 1.00 90.81 291 ASN A C 1
ATOM 2287 O O . ASN A 1 291 ? 2.535 1.792 -17.960 1.00 90.81 291 ASN A O 1
ATOM 2291 N N . GLU A 1 292 ? 0.823 2.007 -19.348 1.00 87.31 292 GLU A N 1
ATOM 2292 C CA . GLU A 1 292 ? 1.284 3.330 -19.793 1.00 87.31 292 GLU A CA 1
ATOM 2293 C C . GLU A 1 292 ? 1.094 4.395 -18.713 1.00 87.31 292 GLU A C 1
ATOM 2295 O O . GLU A 1 292 ? 1.888 5.325 -18.620 1.00 87.31 292 GLU A O 1
ATOM 2300 N N . GLN A 1 293 ? 0.062 4.252 -17.887 1.00 87.88 293 GLN A N 1
ATOM 2301 C CA . GLN A 1 293 ? -0.206 5.136 -16.759 1.00 87.88 293 GLN A CA 1
ATOM 2302 C C . GLN A 1 293 ? 0.094 4.406 -15.453 1.00 87.88 293 GLN A C 1
ATOM 2304 O O . GLN A 1 293 ? -0.175 3.209 -15.322 1.00 87.88 293 GLN A O 1
ATOM 2309 N N . ARG A 1 294 ? 0.666 5.143 -14.502 1.00 91.00 294 ARG A N 1
ATOM 2310 C CA . ARG A 1 294 ? 0.797 4.711 -13.108 1.00 91.00 294 ARG A CA 1
ATOM 2311 C C . ARG A 1 294 ? -0.510 4.976 -12.369 1.00 91.00 294 ARG A C 1
ATOM 2313 O O . ARG A 1 294 ? -1.406 5.656 -12.876 1.00 91.00 294 ARG A O 1
ATOM 2320 N N . GLU A 1 295 ? -0.627 4.412 -11.179 1.00 91.31 295 GLU A N 1
ATOM 2321 C CA . GLU A 1 295 ? -1.823 4.592 -10.368 1.00 91.31 295 GLU A CA 1
ATOM 2322 C C . GLU A 1 295 ? -1.900 5.975 -9.729 1.00 91.31 295 GLU A C 1
ATOM 2324 O O . GLU A 1 295 ? -0.892 6.607 -9.427 1.00 91.31 295 GLU A O 1
ATOM 2329 N N . LYS A 1 296 ? -3.134 6.407 -9.460 1.00 88.31 296 LYS A N 1
ATOM 2330 C CA . LYS A 1 296 ? -3.468 7.704 -8.839 1.00 88.31 296 LYS A CA 1
ATOM 2331 C C . LYS A 1 296 ? -3.544 7.651 -7.321 1.00 88.31 296 LYS A C 1
ATOM 2333 O O . LYS A 1 296 ? -4.055 8.570 -6.690 1.00 88.31 296 LYS A O 1
ATOM 2338 N N . TYR A 1 297 ? -3.081 6.558 -6.739 1.00 91.25 297 TYR A N 1
ATOM 2339 C CA . TYR A 1 297 ? -3.027 6.361 -5.305 1.00 91.25 297 TYR A CA 1
ATOM 2340 C C . TYR A 1 297 ? -1.600 6.018 -4.901 1.00 91.25 297 TYR A C 1
ATOM 2342 O O . TYR A 1 297 ? -0.887 5.314 -5.618 1.00 91.25 297 TYR A O 1
ATOM 2350 N N . PHE A 1 298 ? -1.202 6.521 -3.738 1.00 93.38 298 PHE A N 1
ATOM 2351 C CA . PHE A 1 298 ? 0.144 6.382 -3.206 1.00 93.38 298 PHE A CA 1
ATOM 2352 C C . PHE A 1 298 ? 0.084 5.649 -1.862 1.00 93.38 298 PHE A C 1
ATOM 2354 O O . PHE A 1 298 ? -0.287 6.260 -0.849 1.00 93.38 298 PHE A O 1
ATOM 2361 N N . PRO A 1 299 ? 0.375 4.332 -1.839 1.00 95.06 299 PRO A N 1
ATOM 2362 C CA . PRO A 1 299 ? 0.280 3.515 -0.641 1.00 95.06 299 PRO A CA 1
ATOM 2363 C C . PRO A 1 299 ? 1.287 3.909 0.427 1.00 95.06 299 PRO A C 1
ATOM 2365 O O . PRO A 1 299 ? 2.500 3.810 0.233 1.00 95.06 299 PRO A O 1
ATOM 2368 N N . LEU A 1 300 ? 0.762 4.240 1.599 1.00 94.12 300 LEU A N 1
ATOM 2369 C CA . LEU A 1 300 ? 1.503 4.506 2.825 1.00 94.12 300 LEU A CA 1
ATOM 2370 C C . LEU A 1 300 ? 2.109 3.212 3.401 1.00 94.12 300 LEU A C 1
ATOM 2372 O O . LEU A 1 300 ? 3.241 3.183 3.886 1.00 94.12 300 LEU A O 1
ATOM 2376 N N . ASP A 1 301 ? 1.401 2.095 3.251 1.00 92.38 301 ASP A N 1
ATOM 2377 C CA . ASP A 1 301 ? 1.845 0.745 3.615 1.00 92.38 301 ASP A CA 1
ATOM 2378 C C . ASP A 1 301 ? 1.247 -0.285 2.643 1.00 92.38 301 ASP A C 1
ATOM 2380 O O . ASP A 1 301 ? 0.352 0.032 1.859 1.00 92.38 301 ASP A O 1
ATOM 2384 N N . ILE A 1 302 ? 1.739 -1.519 2.700 1.00 92.56 302 ILE A N 1
ATOM 2385 C CA . ILE A 1 302 ? 1.097 -2.676 2.077 1.00 92.56 302 ILE A CA 1
ATOM 2386 C C . ILE A 1 302 ? 1.095 -3.836 3.069 1.00 92.56 302 ILE A C 1
ATOM 2388 O O . ILE A 1 302 ? 2.126 -4.212 3.630 1.00 92.56 302 ILE A O 1
ATOM 2392 N N . PHE A 1 303 ? -0.085 -4.401 3.293 1.00 89.25 303 PHE A N 1
ATOM 2393 C CA . PHE A 1 303 ? -0.295 -5.517 4.202 1.00 89.25 303 PHE A CA 1
ATOM 2394 C C . PHE A 1 303 ? -1.049 -6.641 3.494 1.00 89.25 303 PHE A C 1
ATOM 2396 O O . PHE A 1 303 ? -1.905 -6.380 2.654 1.00 89.25 303 PHE A O 1
ATOM 2403 N N . VAL A 1 304 ? -0.724 -7.892 3.821 1.00 89.38 304 VAL A N 1
ATOM 2404 C CA . VAL A 1 304 ? -1.316 -9.070 3.179 1.00 89.38 304 VAL A CA 1
ATOM 2405 C C . VAL A 1 304 ? -2.136 -9.844 4.198 1.00 89.38 304 VAL A C 1
ATOM 2407 O O . VAL A 1 304 ? -1.612 -10.290 5.215 1.00 89.38 304 VAL A O 1
ATOM 2410 N N . LEU A 1 305 ? -3.415 -10.041 3.904 1.00 87.38 305 LEU A N 1
ATOM 2411 C CA . LEU A 1 305 ? -4.257 -11.039 4.554 1.00 87.38 305 LEU A CA 1
ATOM 2412 C C . LEU A 1 305 ? -4.164 -12.348 3.765 1.00 87.38 305 LEU A C 1
ATOM 2414 O O . LEU A 1 305 ? -4.361 -12.334 2.551 1.00 87.38 305 LEU A O 1
ATOM 2418 N N . GLY A 1 306 ? -3.897 -13.467 4.440 1.00 87.12 306 GLY A N 1
ATOM 2419 C CA . GLY A 1 306 ? -3.657 -14.761 3.794 1.00 87.12 306 GLY A CA 1
ATOM 2420 C C . GLY A 1 306 ? -2.192 -14.963 3.391 1.00 87.12 306 GLY A C 1
ATOM 2421 O O . GLY A 1 306 ? -1.285 -14.510 4.092 1.00 87.12 306 GLY A O 1
ATOM 2422 N N . ASP A 1 307 ? -1.963 -15.658 2.275 1.00 88.69 307 ASP A N 1
ATOM 2423 C CA . ASP A 1 307 ? -0.623 -16.092 1.862 1.00 88.69 307 ASP A CA 1
ATOM 2424 C C . ASP A 1 307 ? 0.221 -14.930 1.307 1.00 88.69 307 ASP A C 1
ATOM 2426 O O . ASP A 1 307 ? -0.121 -14.298 0.308 1.00 88.69 307 ASP A O 1
ATOM 2430 N N . SER A 1 308 ? 1.372 -14.644 1.914 1.00 88.50 308 SER A N 1
ATOM 2431 C CA . SER A 1 308 ? 2.281 -13.600 1.426 1.00 88.50 308 SER A CA 1
ATOM 2432 C C . SER A 1 308 ? 3.261 -14.058 0.340 1.00 88.50 308 SER A C 1
ATOM 2434 O O . SER A 1 308 ? 4.045 -13.238 -0.128 1.00 88.50 308 SER A O 1
ATOM 2436 N N . SER A 1 309 ? 3.241 -15.326 -0.091 1.00 90.50 309 SER A N 1
ATOM 2437 C CA . SER A 1 309 ? 4.229 -15.904 -1.026 1.00 90.50 309 SER A CA 1
ATOM 2438 C C . SER A 1 309 ? 4.341 -15.182 -2.378 1.00 90.50 309 SER A C 1
ATOM 2440 O O . SER A 1 309 ? 5.405 -15.174 -3.003 1.00 90.50 309 SER A O 1
ATOM 2442 N N . LYS A 1 310 ? 3.253 -14.548 -2.828 1.00 93.81 310 LYS A N 1
ATOM 2443 C CA . LYS A 1 310 ? 3.189 -13.773 -4.076 1.00 93.81 310 LYS A CA 1
ATOM 2444 C C . LYS A 1 310 ? 3.663 -12.327 -3.939 1.00 93.81 310 LYS A C 1
ATOM 2446 O O . LYS A 1 310 ? 3.811 -11.654 -4.954 1.00 93.81 310 LYS A O 1
ATOM 2451 N N . MET A 1 311 ? 3.917 -11.852 -2.720 1.00 93.62 311 MET A N 1
ATOM 2452 C CA . MET A 1 311 ? 4.500 -10.538 -2.465 1.00 93.62 311 MET A CA 1
ATOM 2453 C C . MET A 1 311 ? 5.996 -10.677 -2.186 1.00 93.62 311 MET A C 1
ATOM 2455 O O . MET A 1 311 ? 6.403 -11.270 -1.188 1.00 93.62 311 MET A O 1
ATOM 2459 N N . LYS A 1 312 ? 6.831 -10.088 -3.039 1.00 91.75 312 LYS A N 1
ATOM 2460 C CA . LYS A 1 312 ? 8.290 -10.159 -2.935 1.00 91.75 312 LYS A CA 1
ATOM 2461 C C . LYS A 1 312 ? 8.884 -8.771 -2.793 1.00 91.75 312 LYS A C 1
ATOM 2463 O O . LYS A 1 312 ? 8.556 -7.858 -3.541 1.00 91.75 312 LYS A O 1
ATOM 2468 N N . LYS A 1 313 ? 9.826 -8.624 -1.867 1.00 87.94 313 LYS A N 1
ATOM 2469 C CA . LYS A 1 313 ? 10.702 -7.450 -1.826 1.00 87.94 313 LYS A CA 1
ATOM 2470 C C . LYS A 1 313 ? 11.845 -7.688 -2.803 1.00 87.94 313 LYS A C 1
ATOM 2472 O O . LYS A 1 313 ? 12.648 -8.601 -2.592 1.00 87.94 313 LYS A O 1
ATOM 2477 N N . LYS A 1 314 ? 11.923 -6.898 -3.869 1.00 83.75 314 LYS A N 1
ATOM 2478 C CA . LYS A 1 314 ? 13.109 -6.896 -4.727 1.00 83.75 314 LYS A CA 1
ATOM 2479 C C . LYS A 1 314 ? 14.301 -6.407 -3.916 1.00 83.75 314 LYS A C 1
ATOM 2481 O O . LYS A 1 314 ? 14.153 -5.598 -3.002 1.00 83.75 314 LYS A O 1
ATOM 2486 N N . PHE A 1 315 ? 15.474 -6.945 -4.237 1.00 75.81 315 PHE A N 1
ATOM 2487 C CA . PHE A 1 315 ? 16.734 -6.608 -3.565 1.00 75.81 315 PHE A CA 1
ATOM 2488 C C . PHE A 1 315 ? 16.743 -6.915 -2.061 1.00 75.81 315 PHE A C 1
ATOM 2490 O O . PHE A 1 315 ? 17.547 -6.360 -1.315 1.00 75.81 315 PHE A O 1
ATOM 2497 N N . ALA A 1 316 ? 15.878 -7.827 -1.602 1.00 71.12 316 ALA A N 1
ATOM 2498 C CA . ALA A 1 316 ? 15.950 -8.346 -0.244 1.00 71.12 316 ALA A CA 1
ATOM 2499 C C . ALA A 1 316 ? 17.363 -8.893 0.030 1.00 71.12 316 ALA A C 1
ATOM 2501 O O . ALA A 1 316 ? 17.866 -9.721 -0.725 1.00 71.12 316 ALA A O 1
ATOM 2502 N N . GLY A 1 317 ? 18.003 -8.405 1.094 1.00 70.06 317 GLY A N 1
ATOM 2503 C CA . GLY A 1 317 ? 19.388 -8.747 1.438 1.00 70.06 317 GLY A CA 1
ATOM 2504 C C . GLY A 1 317 ? 20.449 -7.773 0.911 1.00 70.06 317 GLY A C 1
ATOM 2505 O O . GLY A 1 317 ? 21.614 -7.911 1.271 1.00 70.06 317 GLY A O 1
ATOM 2506 N N . HIS A 1 318 ? 20.064 -6.760 0.130 1.00 72.75 318 HIS A N 1
ATOM 2507 C CA . HIS A 1 318 ? 20.962 -5.718 -0.364 1.00 72.75 318 HIS A CA 1
ATOM 2508 C C . HIS A 1 318 ? 20.544 -4.326 0.135 1.00 72.75 318 HIS A C 1
ATOM 2510 O O . HIS A 1 318 ? 19.357 -4.040 0.290 1.00 72.75 318 HIS A O 1
ATOM 2516 N N . LYS A 1 319 ? 21.518 -3.431 0.355 1.00 74.31 319 LYS A N 1
ATOM 2517 C CA . LYS A 1 319 ? 21.244 -2.004 0.589 1.00 74.31 319 LYS A CA 1
ATOM 2518 C C . LYS A 1 319 ? 20.952 -1.343 -0.758 1.00 74.31 319 LYS A C 1
ATOM 2520 O O . LYS A 1 319 ? 21.852 -1.229 -1.589 1.00 74.31 319 LYS A O 1
ATOM 2525 N N . SER A 1 320 ? 19.706 -0.935 -0.974 1.00 79.38 320 SER A N 1
ATOM 2526 C CA . SER A 1 320 ? 19.274 -0.236 -2.183 1.00 79.38 320 SER A CA 1
ATOM 2527 C C . SER A 1 320 ? 18.598 1.072 -1.818 1.00 79.38 320 SER A C 1
ATOM 2529 O O . SER A 1 320 ? 17.813 1.093 -0.881 1.00 79.38 320 SER A O 1
ATOM 2531 N N . LEU A 1 321 ? 18.855 2.138 -2.581 1.00 82.81 321 LEU A N 1
ATOM 2532 C CA . LEU A 1 321 ? 18.115 3.403 -2.484 1.00 82.81 321 LEU A CA 1
ATOM 2533 C C . LEU A 1 321 ? 16.665 3.298 -2.983 1.00 82.81 321 LEU A C 1
ATOM 2535 O O . LEU A 1 321 ? 15.929 4.277 -2.930 1.00 82.81 321 LEU A O 1
ATOM 2539 N N . ILE A 1 322 ? 16.242 2.125 -3.458 1.00 86.50 322 ILE A N 1
ATOM 2540 C CA . ILE A 1 322 ? 14.895 1.874 -3.956 1.00 86.50 322 ILE A CA 1
ATOM 2541 C C . ILE A 1 322 ? 14.316 0.682 -3.208 1.00 86.50 322 ILE A C 1
ATOM 2543 O O . ILE A 1 322 ? 14.882 -0.411 -3.213 1.00 86.50 322 ILE A O 1
ATOM 2547 N N . GLN A 1 323 ? 13.151 0.879 -2.599 1.00 88.44 323 GLN A N 1
ATOM 2548 C CA . GLN A 1 323 ? 12.333 -0.236 -2.146 1.00 88.44 323 GLN A CA 1
ATOM 2549 C C . GLN A 1 323 ? 11.322 -0.542 -3.233 1.00 88.44 323 GLN A C 1
ATOM 2551 O O . GLN A 1 323 ? 10.463 0.286 -3.519 1.00 88.44 323 GLN A O 1
ATOM 2556 N N . GLU A 1 324 ? 11.390 -1.745 -3.788 1.00 90.69 324 GLU A N 1
ATOM 2557 C CA . GLU A 1 324 ? 10.390 -2.239 -4.725 1.00 90.69 324 GLU A CA 1
ATOM 2558 C C . GLU A 1 324 ? 9.746 -3.505 -4.156 1.00 90.69 324 GLU A C 1
ATOM 2560 O O . GLU A 1 324 ? 10.412 -4.501 -3.862 1.00 90.69 324 GLU A O 1
ATOM 2565 N N . ILE A 1 325 ? 8.434 -3.437 -3.953 1.00 92.88 325 ILE A N 1
ATOM 2566 C CA . ILE A 1 325 ? 7.600 -4.557 -3.527 1.00 92.88 325 ILE A CA 1
ATOM 2567 C C . ILE A 1 325 ? 6.801 -4.994 -4.746 1.00 92.88 325 ILE A C 1
ATOM 2569 O O . ILE A 1 325 ? 5.977 -4.229 -5.237 1.00 92.88 325 ILE A O 1
ATOM 2573 N N . GLU A 1 326 ? 7.037 -6.206 -5.232 1.00 94.44 326 GLU A N 1
ATOM 2574 C CA . GLU A 1 326 ? 6.295 -6.783 -6.347 1.00 94.44 326 GLU A CA 1
ATOM 2575 C C . GLU A 1 326 ? 5.229 -7.754 -5.845 1.00 94.44 326 GLU A C 1
ATOM 2577 O O . GLU A 1 326 ? 5.498 -8.612 -5.003 1.00 94.44 326 GLU A O 1
ATOM 2582 N N . VAL A 1 327 ? 4.027 -7.632 -6.399 1.00 96.25 327 VAL A N 1
ATOM 2583 C CA . VAL A 1 327 ? 2.922 -8.571 -6.234 1.00 96.25 327 VAL A CA 1
ATOM 2584 C C . VAL A 1 327 ? 2.742 -9.339 -7.541 1.00 96.25 327 VAL A C 1
ATOM 2586 O O . VAL A 1 327 ? 2.169 -8.830 -8.502 1.00 96.25 327 VAL A O 1
ATOM 2589 N N . GLU A 1 328 ? 3.220 -10.583 -7.558 1.00 94.19 328 GLU A N 1
ATOM 2590 C CA . GLU A 1 328 ? 3.114 -11.537 -8.676 1.00 94.19 328 GLU A CA 1
ATOM 2591 C C . GLU A 1 328 ? 1.836 -12.397 -8.566 1.00 94.19 328 GLU A C 1
ATOM 2593 O O . GLU A 1 328 ? 1.843 -13.609 -8.819 1.00 94.19 328 GLU A O 1
ATOM 2598 N N . ASP A 1 329 ? 0.738 -11.789 -8.119 1.00 94.94 329 ASP A N 1
ATOM 2599 C CA . ASP A 1 329 ? -0.568 -12.438 -8.011 1.00 94.94 329 ASP A CA 1
ATOM 2600 C C . ASP A 1 329 ? -1.499 -11.971 -9.136 1.00 94.94 329 ASP A C 1
ATOM 2602 O O . ASP A 1 329 ? -1.441 -10.823 -9.584 1.00 94.94 329 ASP A O 1
ATOM 2606 N N . LYS A 1 330 ? -2.385 -12.862 -9.584 1.00 95.25 330 LYS A N 1
ATOM 2607 C CA . LYS A 1 330 ? -3.470 -12.493 -10.488 1.00 95.25 330 LYS A CA 1
ATOM 2608 C C . LYS A 1 330 ? -4.591 -11.899 -9.646 1.00 95.25 330 LYS A C 1
ATOM 2610 O O . LYS A 1 330 ? -5.326 -12.618 -8.971 1.00 95.25 330 LYS A O 1
ATOM 2615 N N . ILE A 1 331 ? -4.735 -10.581 -9.711 1.00 97.25 331 ILE A N 1
ATOM 2616 C CA . ILE A 1 331 ? -5.776 -9.873 -8.973 1.00 97.25 331 ILE A CA 1
ATOM 2617 C C . ILE A 1 331 ? -7.113 -10.119 -9.667 1.00 97.25 331 ILE A C 1
ATOM 2619 O O . ILE A 1 331 ? -7.296 -9.756 -10.824 1.00 97.25 331 ILE A O 1
ATOM 2623 N N . ASN A 1 332 ? -8.039 -10.749 -8.951 1.00 96.12 332 ASN A N 1
ATOM 2624 C CA . ASN A 1 332 ? -9.371 -11.131 -9.417 1.00 96.12 332 ASN A CA 1
ATOM 2625 C C . ASN A 1 332 ? -10.413 -10.037 -9.168 1.00 96.12 332 ASN A C 1
ATOM 2627 O O . ASN A 1 332 ? -11.398 -9.947 -9.892 1.00 96.12 332 ASN A O 1
ATOM 2631 N N . GLU A 1 333 ? -10.204 -9.213 -8.145 1.00 95.88 333 GLU A N 1
ATOM 2632 C CA . GLU A 1 333 ? -11.111 -8.133 -7.765 1.00 95.88 333 GLU A CA 1
ATOM 2633 C C . GLU A 1 333 ? -10.316 -7.037 -7.056 1.00 95.88 333 GLU A C 1
ATOM 2635 O O . GLU A 1 333 ? -9.370 -7.335 -6.325 1.00 95.88 333 GLU A O 1
ATOM 2640 N N . ALA A 1 334 ? -10.673 -5.773 -7.271 1.00 96.06 334 ALA A N 1
ATOM 2641 C CA . ALA A 1 334 ? -10.056 -4.661 -6.563 1.00 96.06 334 ALA A CA 1
ATOM 2642 C C . ALA A 1 334 ? -11.068 -3.542 -6.315 1.00 96.06 334 ALA A C 1
ATOM 2644 O O . ALA A 1 334 ? -11.800 -3.152 -7.228 1.00 96.06 334 ALA A O 1
ATOM 2645 N N . ILE A 1 335 ? -11.091 -3.024 -5.088 1.00 94.69 335 ILE A N 1
ATOM 2646 C CA . ILE A 1 335 ? -11.973 -1.929 -4.682 1.00 94.69 335 ILE A CA 1
ATOM 2647 C C . ILE A 1 335 ? -11.216 -0.882 -3.864 1.00 94.69 335 ILE A C 1
ATOM 2649 O O . ILE A 1 335 ? -10.231 -1.200 -3.199 1.00 94.69 335 ILE A O 1
ATOM 2653 N N . GLY A 1 336 ? -11.688 0.362 -3.892 1.00 92.38 336 GLY A N 1
ATOM 2654 C CA . GLY A 1 336 ? -11.260 1.406 -2.961 1.00 92.38 336 GLY A CA 1
ATOM 2655 C C . GLY A 1 336 ? -12.366 1.719 -1.959 1.00 92.38 336 GLY A C 1
ATOM 2656 O O . GLY A 1 336 ? -13.525 1.870 -2.341 1.00 92.38 336 GLY A O 1
ATOM 2657 N N . VAL A 1 337 ? -12.015 1.814 -0.678 1.00 91.12 337 VAL A N 1
ATOM 2658 C CA . VAL A 1 337 ? -12.940 2.188 0.405 1.00 91.12 337 VAL A CA 1
ATOM 2659 C C . VAL A 1 337 ? -12.247 3.193 1.309 1.00 91.12 337 VAL A C 1
ATOM 2661 O O . VAL A 1 337 ? -11.078 3.008 1.634 1.00 91.12 337 VAL A O 1
ATOM 2664 N N . ARG A 1 338 ? -12.927 4.259 1.735 1.00 90.00 338 ARG A N 1
ATOM 2665 C CA . ARG A 1 338 ? -12.336 5.183 2.711 1.00 90.00 338 ARG A CA 1
ATOM 2666 C C . ARG A 1 338 ? -12.018 4.459 4.009 1.00 90.00 338 ARG A C 1
ATOM 2668 O O . ARG A 1 338 ? -12.847 3.698 4.504 1.00 90.00 338 ARG A O 1
ATOM 2675 N N . LEU A 1 339 ? -10.844 4.723 4.576 1.00 89.38 339 LEU A N 1
ATOM 2676 C CA . LEU A 1 339 ? -10.337 4.001 5.741 1.00 89.38 339 LEU A CA 1
ATOM 2677 C C . LEU A 1 339 ? -11.302 4.078 6.936 1.00 89.38 339 LEU A C 1
ATOM 2679 O O . LEU A 1 339 ? -11.542 3.069 7.594 1.00 89.38 339 LEU A O 1
ATOM 2683 N N . ASP A 1 340 ? -11.924 5.238 7.162 1.00 85.62 340 ASP A N 1
ATOM 2684 C CA . ASP A 1 340 ? -12.895 5.453 8.241 1.00 85.62 340 ASP A CA 1
ATOM 2685 C C . ASP A 1 340 ? -14.243 4.734 8.039 1.00 85.62 340 ASP A C 1
ATOM 2687 O O . ASP A 1 340 ? -15.037 4.606 8.974 1.00 85.62 340 ASP A O 1
ATOM 2691 N N . GLN A 1 341 ? -14.503 4.241 6.827 1.00 87.38 341 GLN A N 1
ATOM 2692 C CA . GLN A 1 341 ? -15.729 3.535 6.454 1.00 87.38 341 GLN A CA 1
ATOM 2693 C C . GLN A 1 341 ? -15.549 2.018 6.358 1.00 87.38 341 GLN A C 1
ATOM 2695 O O . GLN A 1 341 ? -16.542 1.311 6.177 1.00 87.38 341 GLN A O 1
ATOM 2700 N N . VAL A 1 342 ? -14.322 1.506 6.502 1.00 87.88 342 VAL A N 1
ATOM 2701 C CA . VAL A 1 342 ? -14.042 0.080 6.322 1.00 87.88 342 VAL A CA 1
ATOM 2702 C C . VAL A 1 342 ? -14.754 -0.766 7.376 1.00 87.88 342 VAL A C 1
ATOM 2704 O O . VAL A 1 342 ? -14.659 -0.541 8.587 1.00 87.88 342 VAL A O 1
ATOM 2707 N N . VAL A 1 343 ? -15.442 -1.787 6.881 1.00 85.06 343 VAL A N 1
ATOM 2708 C CA . VAL A 1 343 ? -16.118 -2.841 7.622 1.00 85.06 343 VAL A CA 1
ATOM 2709 C C . VAL A 1 343 ? -15.402 -4.152 7.329 1.00 85.06 343 VAL A C 1
ATOM 2711 O O . VAL A 1 343 ? -15.187 -4.502 6.168 1.00 85.06 343 VAL A O 1
ATOM 2714 N N . ILE A 1 344 ? -15.075 -4.892 8.386 1.00 83.06 344 ILE A N 1
ATOM 2715 C CA . ILE A 1 344 ? -14.753 -6.317 8.290 1.00 83.06 344 ILE A CA 1
ATOM 2716 C C . ILE A 1 344 ? -15.997 -7.085 8.748 1.00 83.06 344 ILE A C 1
ATOM 2718 O O . ILE A 1 344 ? -16.478 -6.883 9.867 1.00 83.06 344 ILE A O 1
ATOM 2722 N N . SER A 1 345 ? -16.545 -7.926 7.877 1.00 80.44 345 SER A N 1
ATOM 2723 C CA . SER A 1 345 ? -17.761 -8.705 8.114 1.00 80.44 345 SER A CA 1
ATOM 2724 C C . SER A 1 345 ? -17.476 -10.210 8.093 1.00 80.44 345 SER A C 1
ATOM 2726 O O . SER A 1 345 ? -16.366 -10.669 7.806 1.00 80.44 345 SER A O 1
ATOM 2728 N N . GLU A 1 346 ? -18.501 -11.014 8.368 1.00 76.19 346 GLU A N 1
ATOM 2729 C CA . GLU A 1 346 ? -18.412 -12.465 8.179 1.00 76.19 346 GLU A CA 1
ATOM 2730 C C . GLU A 1 346 ? -18.248 -12.873 6.708 1.00 76.19 346 GLU A C 1
ATOM 2732 O O . GLU A 1 346 ? -17.768 -13.978 6.437 1.00 76.19 346 GLU A O 1
ATOM 2737 N N . THR A 1 347 ? -18.649 -12.009 5.768 1.00 82.94 347 THR A N 1
ATOM 2738 C CA . THR A 1 347 ? -18.670 -12.289 4.327 1.00 82.94 347 THR A CA 1
ATOM 2739 C C . THR A 1 347 ? -17.479 -11.704 3.580 1.00 82.94 347 THR A C 1
ATOM 2741 O O . THR A 1 347 ? -17.062 -12.299 2.581 1.00 82.94 347 THR A O 1
ATOM 2744 N N . GLY A 1 348 ? -16.883 -10.617 4.072 1.00 88.50 348 GLY A N 1
ATOM 2745 C CA . GLY A 1 348 ? -15.753 -9.968 3.422 1.00 88.50 348 GLY A CA 1
ATOM 2746 C C . GLY A 1 348 ? -15.212 -8.727 4.134 1.00 88.50 348 GLY A C 1
ATOM 2747 O O . GLY A 1 348 ? -15.381 -8.532 5.339 1.00 88.50 348 GLY A O 1
ATOM 2748 N N . ILE A 1 349 ? -14.524 -7.898 3.351 1.00 90.25 349 ILE A N 1
ATOM 2749 C CA . ILE A 1 349 ? -13.963 -6.606 3.751 1.00 90.25 349 ILE A CA 1
ATOM 2750 C C . ILE A 1 349 ? -14.298 -5.528 2.709 1.00 90.25 349 ILE A C 1
ATOM 2752 O O . ILE A 1 349 ? -14.127 -5.737 1.506 1.00 90.25 349 ILE A O 1
ATOM 2756 N N . GLY A 1 350 ? -14.777 -4.367 3.160 1.00 89.81 350 GLY A N 1
ATOM 2757 C CA . GLY A 1 350 ? -15.130 -3.249 2.280 1.00 89.81 350 GLY A CA 1
ATOM 2758 C C . GLY A 1 350 ? -15.973 -2.181 2.976 1.00 89.81 350 GLY A C 1
ATOM 2759 O O . GLY A 1 350 ? -15.738 -1.880 4.136 1.00 89.81 350 GLY A O 1
ATOM 2760 N N . GLU A 1 351 ? -16.970 -1.614 2.298 1.00 85.50 351 GLU A N 1
ATOM 2761 C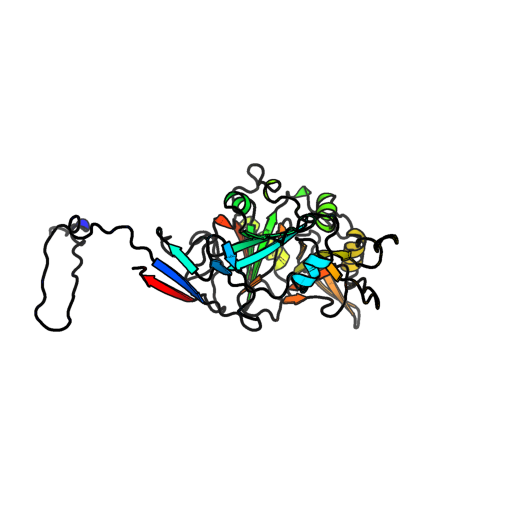 CA . GLU A 1 351 ? -17.932 -0.639 2.854 1.00 85.50 351 GLU A CA 1
ATOM 2762 C C . GLU A 1 351 ? -19.172 -1.327 3.483 1.00 85.50 351 GLU A C 1
ATOM 2764 O O . GLU A 1 351 ? -20.203 -0.702 3.737 1.00 85.50 351 GLU A O 1
ATOM 2769 N N . GLY A 1 352 ? -19.108 -2.644 3.705 1.00 78.06 352 GLY A N 1
ATOM 2770 C CA . GLY A 1 352 ? -20.258 -3.473 4.077 1.00 78.06 352 GLY A CA 1
ATOM 2771 C C . GLY A 1 352 ? -21.100 -3.859 2.856 1.00 78.06 352 GLY A C 1
ATOM 2772 O O . GLY A 1 352 ? -20.559 -4.122 1.787 1.00 78.06 352 GLY A O 1
ATOM 2773 N N . GLU A 1 353 ? -22.430 -3.884 2.984 1.00 70.12 353 GLU A N 1
ATOM 2774 C CA . GLU A 1 353 ? -23.328 -4.452 1.956 1.00 70.12 353 GLU A CA 1
ATOM 2775 C C . GLU A 1 353 ? -23.253 -3.772 0.576 1.00 70.12 353 GLU A C 1
ATOM 2777 O O . GLU A 1 353 ? -23.653 -4.365 -0.426 1.00 70.12 353 GLU A O 1
ATOM 2782 N N . LYS A 1 354 ? -22.745 -2.536 0.504 1.00 74.12 354 LYS A N 1
ATOM 2783 C CA . LYS A 1 354 ? -22.675 -1.762 -0.743 1.00 74.12 354 LYS A CA 1
ATOM 2784 C C . LYS A 1 354 ? -21.536 -2.193 -1.667 1.00 74.12 354 LYS A C 1
ATOM 2786 O O . LYS A 1 354 ? -21.716 -2.209 -2.886 1.00 74.12 354 LYS A O 1
ATOM 2791 N N . ASN A 1 355 ? -20.363 -2.480 -1.104 1.00 83.50 355 ASN A N 1
ATOM 2792 C CA . ASN A 1 355 ? -19.126 -2.682 -1.857 1.00 83.50 355 ASN A CA 1
ATOM 2793 C C . ASN A 1 355 ? -18.121 -3.469 -1.005 1.00 83.50 355 ASN A C 1
ATOM 2795 O O . ASN A 1 355 ? -17.458 -2.896 -0.142 1.00 83.50 355 ASN A O 1
ATOM 2799 N N . GLU A 1 356 ? -18.027 -4.781 -1.217 1.00 89.62 356 GLU A N 1
ATOM 2800 C CA . GLU A 1 356 ? -17.237 -5.682 -0.376 1.00 89.62 356 GLU A CA 1
ATOM 2801 C C . GLU A 1 356 ? -16.524 -6.749 -1.206 1.00 89.62 356 GLU A C 1
ATOM 2803 O O . GLU A 1 356 ? -17.140 -7.421 -2.034 1.00 89.62 356 GLU A O 1
ATOM 2808 N N . ILE A 1 357 ? -15.240 -6.956 -0.906 1.00 92.00 357 ILE A N 1
ATOM 2809 C CA . ILE A 1 357 ? -14.477 -8.106 -1.380 1.00 92.00 357 ILE A CA 1
ATOM 2810 C C . ILE A 1 357 ? -14.766 -9.286 -0.461 1.00 92.00 357 ILE A C 1
ATOM 2812 O O . ILE A 1 357 ? -14.419 -9.278 0.722 1.00 92.00 357 ILE A O 1
ATOM 2816 N N . LYS A 1 358 ? -15.379 -10.333 -1.018 1.00 92.00 358 LYS A N 1
ATOM 2817 C CA . LYS A 1 358 ? -15.717 -11.548 -0.264 1.00 92.00 358 LYS A CA 1
ATOM 2818 C C . LYS A 1 358 ? -14.471 -12.355 0.086 1.00 92.00 358 LYS A C 1
ATOM 2820 O O . LYS A 1 358 ? -13.581 -12.491 -0.754 1.00 92.00 358 LYS A O 1
ATOM 2825 N N . TRP A 1 359 ? -14.452 -13.013 1.245 1.00 87.88 359 TRP A N 1
ATOM 2826 C CA . TRP A 1 359 ? -13.326 -13.866 1.667 1.00 87.88 359 TRP A CA 1
ATOM 2827 C C . TRP A 1 359 ? -13.012 -14.981 0.656 1.00 87.88 359 TRP A C 1
ATOM 2829 O O . TRP A 1 359 ? -11.872 -15.148 0.222 1.00 87.88 359 TRP A O 1
ATOM 2839 N N . GLY A 1 360 ? -14.041 -15.688 0.178 1.00 85.56 360 GLY A N 1
ATOM 2840 C CA . GLY A 1 360 ? -13.874 -16.803 -0.756 1.00 85.56 360 GLY A CA 1
ATOM 2841 C C . GLY A 1 360 ? -13.033 -17.931 -0.150 1.00 85.56 360 GLY A C 1
ATOM 2842 O O . GLY A 1 360 ? -13.424 -18.515 0.852 1.00 85.56 360 GLY A O 1
ATOM 2843 N N . THR A 1 361 ? -11.897 -18.233 -0.776 1.00 80.00 361 THR A N 1
ATOM 2844 C CA . THR A 1 361 ? -10.922 -19.262 -0.367 1.00 80.00 361 THR A CA 1
ATOM 2845 C C . THR A 1 361 ? -9.983 -18.807 0.751 1.00 80.00 361 THR A C 1
ATOM 2847 O O . THR A 1 361 ? -9.287 -19.633 1.336 1.00 80.00 361 THR A O 1
ATOM 2850 N N . ILE A 1 362 ? -9.948 -17.507 1.051 1.00 81.62 362 ILE A N 1
ATOM 2851 C CA . ILE A 1 362 ? -9.099 -16.929 2.093 1.00 81.62 362 ILE A CA 1
ATOM 2852 C C . ILE A 1 362 ? -9.766 -17.176 3.441 1.00 81.62 362 ILE A C 1
ATOM 2854 O O . ILE A 1 362 ? -10.969 -16.946 3.597 1.00 81.62 362 ILE A O 1
ATOM 2858 N N . LYS A 1 363 ? -8.991 -17.635 4.427 1.00 75.62 363 LYS A N 1
ATOM 2859 C CA . LYS A 1 363 ? -9.499 -17.842 5.784 1.00 75.62 363 LYS A CA 1
ATOM 2860 C C . LYS A 1 363 ? -10.020 -16.525 6.345 1.00 75.62 363 LYS A C 1
ATOM 2862 O O . LYS A 1 363 ? -9.286 -15.545 6.468 1.00 75.62 363 LYS A O 1
ATOM 2867 N N . ARG A 1 364 ? -11.312 -16.513 6.664 1.00 73.81 364 ARG A N 1
ATOM 2868 C CA . ARG A 1 364 ? -11.972 -15.335 7.220 1.00 73.81 364 ARG A CA 1
ATOM 2869 C C . ARG A 1 364 ? -11.463 -15.041 8.638 1.00 73.81 364 ARG A C 1
ATOM 2871 O O . ARG A 1 364 ? -11.164 -15.982 9.379 1.00 73.81 364 ARG A O 1
ATOM 2878 N N . PRO A 1 365 ? -11.434 -13.767 9.048 1.00 73.50 365 PRO A N 1
ATOM 2879 C CA . PRO A 1 365 ? -11.185 -13.400 10.435 1.00 73.50 365 PRO A CA 1
ATOM 2880 C C . PRO A 1 365 ? -12.221 -14.044 11.372 1.00 73.50 365 PRO A C 1
ATOM 2882 O O . PRO A 1 365 ? -13.402 -14.133 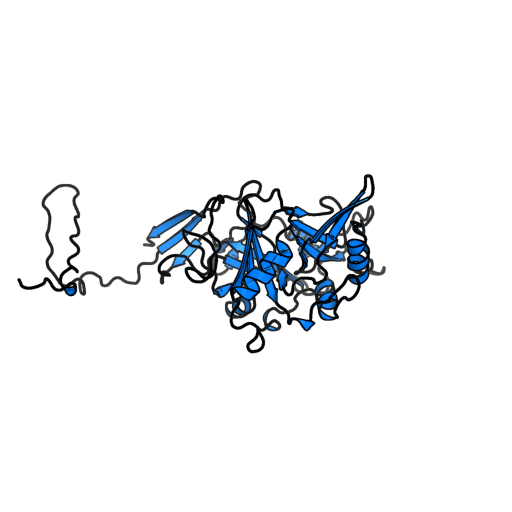11.028 1.00 73.50 365 PRO A O 1
ATOM 2885 N N . THR A 1 366 ? -11.786 -14.500 12.549 1.00 70.19 366 THR A N 1
ATOM 2886 C CA . THR A 1 366 ? -12.672 -15.097 13.566 1.00 70.19 366 THR A CA 1
ATOM 2887 C C . THR A 1 366 ? -12.849 -14.144 14.741 1.00 70.19 366 THR A C 1
ATOM 2889 O O . THR A 1 366 ? -11.869 -13.592 15.242 1.00 70.19 366 THR A O 1
ATOM 2892 N N . TRP A 1 367 ? -14.096 -13.975 15.184 1.00 71.31 367 TRP A N 1
ATOM 2893 C CA . TRP A 1 367 ? -14.475 -13.076 16.273 1.00 71.31 367 TRP A CA 1
ATOM 2894 C C . TRP A 1 367 ? -14.854 -13.858 17.521 1.00 71.31 367 TRP A C 1
ATOM 2896 O O . TRP A 1 367 ? -15.673 -14.775 17.456 1.00 71.31 367 TRP A O 1
ATOM 2906 N N . THR A 1 368 ? -14.337 -13.420 18.661 1.00 68.25 368 THR A N 1
ATOM 2907 C CA . THR A 1 368 ? -14.805 -13.855 19.976 1.00 68.25 368 THR A CA 1
ATOM 2908 C C . THR A 1 368 ? -15.390 -12.649 20.693 1.00 68.25 368 THR A C 1
ATOM 2910 O O . THR A 1 368 ? -14.759 -11.597 20.750 1.00 68.25 368 THR A O 1
ATOM 2913 N N . GLN A 1 369 ? -16.605 -12.783 21.219 1.00 65.31 369 GLN A N 1
ATOM 2914 C CA . GLN A 1 369 ? -17.276 -11.721 21.962 1.00 65.31 369 GLN A CA 1
ATOM 2915 C C . GLN A 1 369 ? -17.269 -12.062 23.452 1.00 65.31 369 GLN A C 1
ATOM 2917 O O . GLN A 1 369 ? -17.752 -13.117 23.855 1.00 65.31 369 GLN A O 1
ATOM 2922 N N . GLU A 1 370 ? -16.747 -11.151 24.264 1.00 69.88 370 GLU A N 1
ATOM 2923 C CA . GLU A 1 370 ? -16.749 -11.232 25.719 1.00 69.88 370 GLU A CA 1
ATOM 2924 C C . GLU A 1 370 ? -17.618 -10.102 26.284 1.00 69.88 370 GLU A C 1
ATOM 2926 O O . GLU A 1 370 ? -17.474 -8.933 25.918 1.00 69.88 370 GLU A O 1
ATOM 2931 N N . LEU A 1 371 ? -18.563 -10.450 27.160 1.00 66.69 371 LEU A N 1
ATOM 2932 C CA . LEU A 1 371 ? -19.363 -9.466 27.885 1.00 66.69 371 LEU A CA 1
ATOM 2933 C C . LEU A 1 371 ? -18.491 -8.839 28.978 1.00 66.69 371 LEU A C 1
ATOM 2935 O O . LEU A 1 371 ? -18.023 -9.549 29.868 1.00 66.69 371 LEU A O 1
ATOM 2939 N N . LEU A 1 372 ? -18.290 -7.521 28.922 1.00 63.94 372 LEU A N 1
ATOM 2940 C CA . LEU A 1 372 ? -17.578 -6.805 29.976 1.00 63.94 372 LEU A CA 1
ATOM 2941 C C . LEU A 1 372 ? -18.503 -6.649 31.188 1.00 63.94 372 LEU A C 1
ATOM 2943 O O . LEU A 1 372 ? -19.685 -6.336 31.030 1.00 63.94 372 LEU A O 1
ATOM 2947 N N . LYS A 1 373 ? -17.956 -6.926 32.374 1.00 58.44 373 LYS A N 1
ATOM 2948 C CA . LYS A 1 373 ? -18.670 -6.844 33.653 1.00 58.44 373 LYS A CA 1
ATOM 2949 C C . LYS A 1 373 ? -18.917 -5.411 34.093 1.00 58.44 373 LYS A C 1
ATOM 2951 O O . LYS A 1 373 ? -18.033 -4.560 33.840 1.00 58.44 373 LYS A O 1
#

Radius of gyration: 24.86 Å; chains: 1; bounding box: 92×47×65 Å

Foldseek 3Di:
DDDDDPVVPPDDDDDDDDDDDGDGDDDDPPPVPPPPLFKKKKFWDADAPPDDRQQAEWDDDPNATDGPAQDDVRHGLVQVLVQDADDWAKAKDKHFYRIDIDSDDDPFFDFDRIWIWIFIDDHDPDRTDIHTDDLLLLQQWKFKWFDFDFKIKTFTWGFADPVCWDFALQDHHPNNQCCQPANDPDSNVSDPPPDPVPDFDPVNQVVVCVFAQQWKKWKHFKFKTFPPPPDDDGDDTDGPSNVSNCLQVLDDDFPQPPPPPGIAIDTHQWTWMWHWPAWDDDPPDIRTHTHRITHRIIGSDMDMRGYCPQWDFPPVVTGGSMTMIIRNGRGPGIGIARNSQWTQGPQAIHNPPPDGDGCVNYDGMDMDMDGDD